Protein AF-W4DZ75-F1 (afdb_monomer_lite)

Sequence (236 aa):
MHSAVCGFGALRIWAASAYWSNIREDDCYERIWEEIFNFWRYLNFNGNLNGLPGATTTEAANAPRTMENLGRGVVAVRNGNSVFVSWRFLALDSANIGFNVYRITTDSTASAPSTATDVGYTPIKLNSTVLTEGTNFTDKTADKTKNNTYYVKPVISDQEQEASAVYTLTANSANQPAFVIPLQGNSEVRAVWVGDFDGDHEYDFLLSRNTSTTQQLEAGLESLHIWFPHPPSIYR

Foldseek 3Di:
DDDDDDDDDDDDDDDDDDDDDDDDDDPDDPPVVVVVVVVVVVVPDPDDPDDDPDPPPPPPDPPDDDDFQAFFPWDWAAADLKIKIFTDDDPPDDLQKWKWKKKWWDALPDDDDQAPPDPPTDIDTQDPDTHNPHGMDIGNPDDLQIKIKMWMFMADPNDTDDITGIDIDHRPPDRDPDDDDDDPDDFDWDDWDWDDPPSPNHIWIWTWTDPDVDIDIATDDPDDGDDDDDDDDDDD

pLDDT: mean 73.27, std 27.34, range [21.72, 98.81]

Radius of gyration: 28.61 Å; chains: 1; bounding box: 63×76×79 Å

Structure (mmCIF, N/CA/C/O backbone):
data_AF-W4DZ75-F1
#
_entry.id   AF-W4DZ75-F1
#
loop_
_atom_site.group_PDB
_atom_site.id
_atom_site.type_symbol
_atom_site.label_atom_id
_atom_site.label_alt_id
_atom_site.label_comp_id
_atom_site.label_asym_id
_atom_site.label_entity_id
_atom_site.label_seq_id
_atom_site.pdbx_PDB_ins_code
_atom_site.Cartn_x
_atom_site.Cartn_y
_atom_site.Cartn_z
_atom_site.occupancy
_atom_site.B_iso_or_equiv
_atom_site.auth_seq_id
_atom_site.auth_comp_id
_atom_site.auth_asym_id
_atom_site.auth_atom_id
_atom_site.pdbx_PDB_model_num
ATOM 1 N N . MET A 1 1 ? 24.018 -23.141 -61.629 1.00 36.50 1 MET A N 1
ATOM 2 C CA . MET A 1 1 ? 22.751 -23.718 -62.117 1.00 36.50 1 MET A CA 1
ATOM 3 C C . MET A 1 1 ? 21.686 -23.333 -61.114 1.00 36.50 1 MET A C 1
ATOM 5 O O . MET A 1 1 ? 21.834 -23.638 -59.941 1.00 36.50 1 MET A O 1
ATOM 9 N N . HIS A 1 2 ? 20.745 -22.517 -61.579 1.00 25.14 2 HIS A N 1
ATOM 10 C CA . HIS A 1 2 ? 19.611 -21.976 -60.837 1.00 25.14 2 HIS A CA 1
ATOM 11 C C . HIS A 1 2 ? 18.477 -23.007 -60.747 1.00 25.14 2 HIS A C 1
ATOM 13 O O . HIS A 1 2 ? 18.420 -23.933 -61.554 1.00 25.14 2 HIS A O 1
ATOM 19 N N . SER A 1 3 ? 17.540 -22.698 -59.851 1.00 24.11 3 SER A N 1
ATOM 20 C CA . SER A 1 3 ? 16.152 -23.169 -59.774 1.00 24.11 3 SER A CA 1
ATOM 21 C C . SER A 1 3 ? 15.870 -24.484 -59.053 1.00 24.11 3 SER A C 1
ATOM 23 O O . SER A 1 3 ? 15.992 -25.579 -59.593 1.00 24.11 3 SER A O 1
ATOM 25 N N . ALA A 1 4 ? 15.324 -24.310 -57.850 1.00 35.25 4 ALA A N 1
ATOM 26 C CA . ALA A 1 4 ? 14.287 -25.166 -57.300 1.00 35.25 4 ALA A CA 1
ATOM 27 C C . ALA A 1 4 ? 13.007 -25.078 -58.153 1.00 35.25 4 ALA A C 1
ATOM 29 O O . ALA A 1 4 ? 12.627 -23.985 -58.571 1.00 35.25 4 ALA A O 1
ATOM 30 N N . VAL A 1 5 ? 12.308 -26.201 -58.339 1.00 26.16 5 VAL A N 1
ATOM 31 C CA . VAL A 1 5 ? 10.873 -26.221 -58.658 1.00 26.16 5 VAL A CA 1
ATOM 32 C C . VAL A 1 5 ? 10.230 -27.397 -57.923 1.00 26.16 5 VAL A C 1
ATOM 34 O O . VAL A 1 5 ? 10.635 -28.546 -58.084 1.00 26.16 5 VAL A O 1
ATOM 37 N N . CYS A 1 6 ? 9.234 -27.070 -57.101 1.00 27.61 6 CYS A N 1
ATOM 38 C CA . CYS A 1 6 ? 8.368 -27.987 -56.371 1.00 27.61 6 CYS A CA 1
ATOM 39 C C . CYS A 1 6 ? 7.462 -28.791 -57.318 1.00 27.61 6 CYS A C 1
ATOM 41 O O . CYS A 1 6 ? 6.906 -28.240 -58.267 1.00 27.61 6 CYS A O 1
ATOM 43 N N . GLY A 1 7 ? 7.243 -30.070 -57.003 1.00 24.09 7 GLY A N 1
ATOM 44 C CA . GLY A 1 7 ? 6.302 -30.951 -57.693 1.00 24.09 7 GLY A CA 1
ATOM 45 C C . GLY A 1 7 ? 5.468 -31.762 -56.702 1.00 24.09 7 GLY A C 1
ATOM 46 O O . GLY A 1 7 ? 6.004 -32.503 -55.888 1.00 24.09 7 GLY A O 1
ATOM 47 N N . PHE A 1 8 ? 4.157 -31.556 -56.782 1.00 32.03 8 PHE A N 1
ATOM 48 C CA . PHE A 1 8 ? 3.062 -32.089 -55.975 1.00 32.03 8 PHE A CA 1
ATOM 49 C C . PHE A 1 8 ? 3.030 -33.619 -55.803 1.00 32.03 8 PHE A C 1
ATOM 51 O O . PHE A 1 8 ? 3.195 -34.368 -56.762 1.00 32.03 8 PHE A O 1
ATOM 58 N N . GLY A 1 9 ? 2.643 -34.068 -54.605 1.00 25.16 9 GLY A N 1
ATOM 59 C CA . GLY A 1 9 ? 2.176 -35.431 -54.352 1.00 25.16 9 GLY A CA 1
ATOM 60 C C . GLY A 1 9 ? 1.640 -35.575 -52.930 1.00 25.16 9 GLY A C 1
ATOM 61 O O . GLY A 1 9 ? 2.407 -35.637 -51.976 1.00 25.16 9 GLY A O 1
ATOM 62 N N . ALA A 1 10 ? 0.317 -35.590 -52.778 1.00 31.09 10 ALA A N 1
ATOM 63 C CA . ALA A 1 10 ? -0.339 -35.857 -51.505 1.00 31.09 10 ALA A CA 1
ATOM 64 C C . ALA A 1 10 ? -0.457 -37.371 -51.264 1.00 31.09 10 ALA A C 1
ATOM 66 O O . ALA A 1 10 ? -0.986 -38.084 -52.112 1.00 31.09 10 ALA A O 1
ATOM 67 N N . LEU A 1 11 ? -0.077 -37.837 -50.071 1.00 22.34 11 LEU A N 1
ATOM 68 C CA . LEU A 1 11 ? -0.687 -39.005 -49.434 1.00 22.34 11 LEU A CA 1
ATOM 69 C C . LEU A 1 11 ? -0.717 -38.782 -47.916 1.00 22.34 11 LEU A C 1
ATOM 71 O O . LEU A 1 11 ? 0.212 -38.236 -47.328 1.00 22.34 11 LEU A O 1
ATOM 75 N N . ARG A 1 12 ? -1.850 -39.127 -47.307 1.00 21.95 12 ARG A N 1
ATOM 76 C CA . ARG A 1 12 ? -2.268 -38.772 -45.948 1.00 21.95 12 ARG A CA 1
ATOM 77 C C . ARG A 1 12 ? -2.317 -40.025 -45.050 1.00 21.95 12 ARG A C 1
ATOM 79 O O . ARG A 1 12 ? -2.825 -41.041 -45.507 1.00 21.95 12 ARG A O 1
ATOM 86 N N . ILE A 1 13 ? -1.945 -39.827 -43.769 1.00 24.47 13 ILE A N 1
ATOM 87 C CA . ILE A 1 13 ? -2.265 -40.583 -42.518 1.00 24.47 13 ILE A CA 1
ATOM 88 C C . ILE A 1 13 ? -1.435 -41.865 -42.238 1.00 24.47 13 ILE A C 1
ATOM 90 O O . ILE A 1 13 ? -1.334 -42.694 -43.127 1.00 24.47 13 ILE A O 1
ATOM 94 N N . TRP A 1 14 ? -0.892 -42.185 -41.040 1.00 21.72 14 TRP A N 1
ATOM 95 C CA . TRP A 1 14 ? -0.545 -41.508 -39.757 1.00 21.72 14 TRP A CA 1
ATOM 96 C C . TRP A 1 14 ? 0.418 -42.428 -38.945 1.00 21.72 14 TRP A C 1
ATOM 98 O O . TRP A 1 14 ? 0.378 -43.643 -39.105 1.00 21.72 14 TRP A O 1
ATOM 108 N N . ALA A 1 15 ? 1.127 -41.809 -37.986 1.00 24.19 15 ALA A N 1
ATOM 109 C CA . ALA A 1 15 ? 1.721 -42.328 -36.736 1.00 24.19 15 ALA A CA 1
ATOM 110 C C . ALA A 1 15 ? 3.161 -42.909 -36.691 1.00 24.19 15 ALA A C 1
ATOM 112 O O . ALA A 1 15 ? 3.491 -43.916 -37.303 1.00 24.19 15 ALA A O 1
ATOM 113 N N . ALA A 1 16 ? 3.913 -42.279 -35.770 1.00 26.08 16 ALA A N 1
ATOM 114 C CA . ALA A 1 16 ? 5.094 -42.707 -35.010 1.00 26.08 16 ALA A CA 1
ATOM 115 C C . ALA A 1 16 ? 6.484 -42.697 -35.691 1.00 26.08 16 ALA A C 1
ATOM 117 O O . ALA A 1 16 ? 6.858 -43.620 -36.400 1.00 26.08 16 ALA A O 1
ATOM 118 N N . SER A 1 17 ? 7.252 -41.635 -35.375 1.00 29.06 17 SER A N 1
ATOM 119 C CA . SER A 1 17 ? 8.601 -41.667 -34.755 1.00 29.06 17 SER A CA 1
ATOM 120 C C . SER A 1 17 ? 9.511 -42.848 -35.146 1.00 29.06 17 SER A C 1
ATOM 122 O O . SER A 1 17 ? 9.191 -43.982 -34.822 1.00 29.06 17 SER A O 1
ATOM 124 N N . ALA A 1 18 ? 10.725 -42.708 -35.677 1.00 27.70 18 ALA A N 1
ATOM 125 C CA . ALA A 1 18 ? 11.656 -41.595 -35.848 1.00 27.70 18 ALA A CA 1
ATOM 126 C C . ALA A 1 18 ? 12.780 -42.078 -36.799 1.00 27.70 18 ALA A C 1
ATOM 128 O O . ALA A 1 18 ? 13.020 -43.279 -36.858 1.00 27.70 18 ALA A O 1
ATOM 129 N N . TYR A 1 19 ? 13.463 -41.183 -37.521 1.00 22.30 19 TYR A N 1
ATOM 130 C CA . TYR A 1 19 ? 14.935 -41.049 -37.573 1.00 22.30 19 TYR A CA 1
ATOM 131 C C . TYR A 1 19 ? 15.342 -39.990 -38.615 1.00 22.30 19 TYR A C 1
ATOM 133 O O . TYR A 1 19 ? 14.716 -39.819 -39.658 1.00 22.30 19 TYR A O 1
ATOM 141 N N . TRP A 1 20 ? 16.382 -39.246 -38.257 1.00 26.48 20 TRP A N 1
ATOM 142 C CA . TRP A 1 20 ? 16.913 -38.040 -38.891 1.00 26.48 20 TRP A CA 1
ATOM 143 C C . TRP A 1 20 ? 17.484 -38.234 -40.307 1.00 26.48 20 TRP A C 1
ATOM 145 O O . TRP A 1 20 ? 18.197 -39.203 -40.540 1.00 26.48 20 TRP A O 1
ATOM 155 N N . SER A 1 21 ? 17.325 -37.227 -41.186 1.00 26.86 21 SER A N 1
ATOM 156 C CA . SER A 1 21 ? 18.477 -36.463 -41.718 1.00 26.86 21 SER A CA 1
ATOM 157 C C . SER A 1 21 ? 18.073 -35.248 -42.580 1.00 26.86 21 SER A C 1
ATOM 159 O O . SER A 1 21 ? 17.200 -35.349 -43.439 1.00 26.86 21 SER A O 1
ATOM 161 N N . ASN A 1 22 ? 18.838 -34.164 -42.387 1.00 27.38 22 ASN A N 1
ATOM 162 C CA . ASN A 1 22 ? 19.158 -33.054 -43.300 1.00 27.38 22 ASN A CA 1
ATOM 163 C C . ASN A 1 22 ? 18.249 -31.814 -43.339 1.00 27.38 22 ASN A C 1
ATOM 165 O O . ASN A 1 22 ? 17.483 -31.618 -44.278 1.00 27.38 22 ASN A O 1
ATOM 169 N N . ILE A 1 23 ? 18.506 -30.880 -42.417 1.00 31.75 23 ILE A N 1
ATOM 170 C CA . ILE A 1 23 ? 18.454 -29.440 -42.712 1.00 31.75 23 ILE A CA 1
ATOM 171 C C . ILE A 1 23 ? 19.823 -28.863 -42.343 1.00 31.75 23 ILE A C 1
ATOM 173 O O . ILE A 1 23 ? 20.371 -29.186 -41.292 1.00 31.75 23 ILE A O 1
ATOM 177 N N . ARG A 1 24 ? 20.406 -28.092 -43.262 1.00 37.31 24 ARG A N 1
ATOM 178 C CA . ARG A 1 24 ? 21.630 -27.314 -43.057 1.00 37.31 24 ARG A CA 1
ATOM 179 C C . ARG A 1 24 ? 21.245 -25.837 -42.971 1.00 37.31 24 ARG A C 1
ATOM 181 O O . ARG A 1 24 ? 20.317 -25.441 -43.671 1.00 37.31 24 ARG A O 1
ATOM 188 N N . GLU A 1 25 ? 22.037 -25.112 -42.179 1.00 38.09 25 GLU A N 1
ATOM 189 C CA . GLU A 1 25 ? 21.988 -23.673 -41.861 1.00 38.09 25 GLU A CA 1
ATOM 190 C C . GLU A 1 25 ? 20.893 -23.289 -40.850 1.00 38.09 25 GLU A C 1
ATOM 192 O O . GLU A 1 25 ? 19.767 -22.972 -41.209 1.00 38.09 25 GLU A O 1
ATOM 197 N N . ASP A 1 26 ? 21.196 -23.450 -39.550 1.00 37.72 26 ASP A N 1
ATOM 198 C CA . ASP A 1 26 ? 21.637 -22.344 -38.667 1.00 37.72 26 ASP A CA 1
ATOM 199 C C . ASP A 1 26 ? 21.945 -22.887 -37.247 1.00 37.72 26 ASP A C 1
ATOM 201 O O . ASP A 1 26 ? 21.240 -22.654 -36.265 1.00 37.72 26 ASP A O 1
ATOM 205 N N . ASP A 1 27 ? 23.019 -23.679 -37.147 1.00 44.44 27 ASP A N 1
ATOM 206 C CA . ASP A 1 27 ? 23.473 -24.351 -35.924 1.00 44.44 27 ASP A CA 1
ATOM 207 C C . ASP A 1 27 ? 24.282 -23.410 -35.022 1.00 44.44 27 ASP A C 1
ATOM 209 O O . ASP A 1 27 ? 25.508 -23.412 -35.085 1.00 44.44 27 ASP A O 1
ATOM 213 N N . CYS A 1 28 ? 23.631 -22.629 -34.161 1.00 37.41 28 CYS A N 1
ATOM 214 C CA . CYS A 1 28 ? 24.254 -22.047 -32.963 1.00 37.41 28 CYS A CA 1
ATOM 215 C C . CYS A 1 28 ? 23.171 -21.556 -31.989 1.00 37.41 28 CYS A C 1
ATOM 217 O O . CYS A 1 28 ? 22.961 -20.360 -31.913 1.00 37.41 28 CYS A O 1
ATOM 219 N N . TYR A 1 29 ? 22.465 -22.443 -31.272 1.00 38.59 29 TYR A N 1
ATOM 220 C CA . TYR A 1 29 ? 21.914 -22.143 -29.924 1.00 38.59 29 TYR A CA 1
ATOM 221 C C . TYR A 1 29 ? 21.312 -23.367 -29.195 1.00 38.59 29 TYR A C 1
ATOM 223 O O . TYR A 1 29 ? 21.183 -23.339 -27.976 1.00 38.59 29 TYR A O 1
ATOM 231 N N . GLU A 1 30 ? 21.043 -24.485 -29.878 1.00 40.41 30 GLU A N 1
ATOM 232 C CA . GLU A 1 30 ? 20.364 -25.658 -29.276 1.00 40.41 30 GLU A CA 1
ATOM 233 C C . GLU A 1 30 ? 21.299 -26.786 -28.782 1.00 40.41 30 GLU A C 1
ATOM 235 O O . GLU A 1 30 ? 20.845 -27.815 -28.293 1.00 40.41 30 GLU A O 1
ATOM 240 N N . ARG A 1 31 ? 22.630 -26.625 -28.844 1.00 40.81 31 ARG A N 1
ATOM 241 C CA . ARG A 1 31 ? 23.575 -27.685 -28.414 1.00 40.81 31 ARG A CA 1
ATOM 242 C C . ARG A 1 31 ? 24.031 -27.606 -26.954 1.00 40.81 31 ARG A C 1
ATOM 244 O O . ARG A 1 31 ? 24.661 -28.540 -26.476 1.00 40.81 31 ARG A O 1
ATOM 251 N N . ILE A 1 32 ? 23.723 -26.513 -26.252 1.00 43.50 32 ILE A N 1
ATOM 252 C CA . ILE A 1 32 ? 24.116 -26.310 -24.843 1.00 43.50 32 ILE A CA 1
ATOM 253 C C . ILE A 1 32 ? 23.012 -26.780 -23.877 1.00 43.50 32 ILE A C 1
ATOM 255 O O . ILE A 1 32 ? 23.306 -27.144 -22.741 1.00 43.50 32 ILE A O 1
ATOM 259 N N . TRP A 1 33 ? 21.757 -26.861 -24.328 1.00 42.66 33 TRP A N 1
ATOM 260 C CA . TRP A 1 33 ? 20.629 -27.232 -23.467 1.00 42.66 33 TRP A CA 1
ATOM 261 C C . TRP A 1 33 ? 20.435 -28.747 -23.302 1.00 42.66 33 TRP A C 1
ATOM 263 O O . TRP A 1 33 ? 20.107 -29.200 -22.205 1.00 42.66 33 TRP A O 1
ATOM 273 N N . GLU A 1 34 ? 20.731 -29.549 -24.326 1.00 42.22 34 GLU A N 1
ATOM 274 C CA . GLU A 1 34 ? 20.577 -31.014 -24.277 1.00 42.22 34 GLU A CA 1
ATOM 275 C C . GLU A 1 34 ? 21.645 -31.722 -23.413 1.00 42.22 34 GLU A C 1
ATOM 277 O O . GLU A 1 34 ? 21.351 -32.728 -22.765 1.00 42.22 34 GLU A O 1
ATOM 282 N N . GLU A 1 35 ? 22.875 -31.203 -23.313 1.00 42.25 35 GLU A N 1
ATOM 283 C CA . GLU A 1 35 ? 23.904 -31.830 -22.460 1.00 42.25 35 GLU A CA 1
ATOM 284 C C . GLU A 1 35 ? 23.681 -31.559 -20.964 1.00 42.25 35 GLU A C 1
ATOM 286 O O . GLU A 1 35 ? 23.911 -32.441 -20.134 1.00 42.25 35 GLU A O 1
ATOM 291 N N . ILE A 1 36 ? 23.130 -30.392 -20.609 1.00 50.12 36 ILE A N 1
ATOM 292 C CA . ILE A 1 36 ? 22.774 -30.054 -19.222 1.00 50.12 36 ILE A CA 1
ATOM 293 C C . ILE A 1 36 ? 21.569 -30.886 -18.758 1.00 50.12 36 ILE A C 1
ATOM 295 O O . ILE A 1 36 ? 21.566 -31.397 -17.634 1.00 50.12 36 ILE A O 1
ATOM 299 N N . PHE A 1 37 ? 20.577 -31.092 -19.631 1.00 47.59 37 PHE A N 1
ATOM 300 C CA . PHE A 1 37 ? 19.403 -31.909 -19.309 1.00 47.59 37 PHE A CA 1
ATOM 301 C C . PHE A 1 37 ? 19.766 -33.390 -19.106 1.00 47.59 37 PHE A C 1
ATOM 303 O O . PHE A 1 37 ? 19.276 -34.038 -18.176 1.00 47.59 37 PHE A O 1
ATOM 310 N N . ASN A 1 38 ? 20.677 -33.925 -19.925 1.00 42.25 38 ASN A N 1
ATOM 311 C CA . ASN A 1 38 ? 21.139 -35.309 -19.802 1.00 42.25 38 ASN A CA 1
ATOM 312 C C . ASN A 1 38 ? 22.090 -35.520 -18.610 1.00 42.25 38 ASN A C 1
ATOM 314 O O . ASN A 1 38 ? 22.006 -36.559 -17.950 1.00 42.25 38 ASN A O 1
ATOM 318 N N . PHE A 1 39 ? 22.912 -34.525 -18.252 1.00 45.84 39 PHE A N 1
ATOM 319 C CA . PHE A 1 39 ? 23.736 -34.560 -17.037 1.00 45.84 39 PHE A CA 1
ATOM 320 C C . 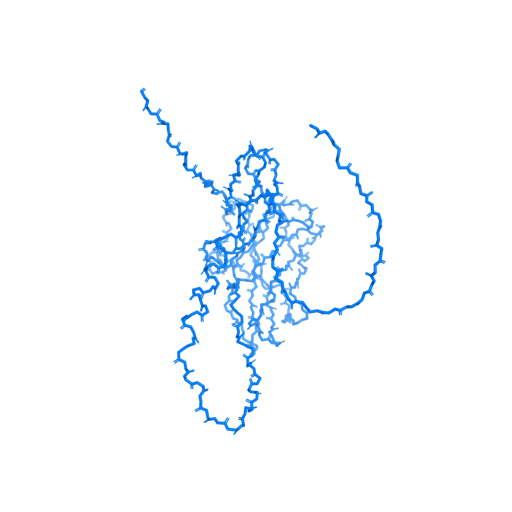PHE A 1 39 ? 22.878 -34.616 -15.759 1.00 45.84 39 PHE A C 1
ATOM 322 O O . PHE A 1 39 ? 23.169 -35.391 -14.846 1.00 45.84 39 PHE A O 1
ATOM 329 N N . TRP A 1 40 ? 21.755 -33.887 -15.722 1.00 41.62 40 TRP A N 1
ATOM 330 C CA . TRP A 1 40 ? 20.813 -33.923 -14.594 1.00 41.62 40 TRP A CA 1
ATOM 331 C C . TRP A 1 40 ? 20.027 -35.241 -14.493 1.00 41.62 40 TRP A C 1
ATOM 333 O O . TRP A 1 40 ? 19.699 -35.701 -13.396 1.00 41.62 40 TRP A O 1
ATOM 343 N N . ARG A 1 41 ? 19.761 -35.898 -15.629 1.00 45.78 41 ARG A N 1
ATOM 344 C CA . ARG A 1 41 ? 19.084 -37.204 -15.679 1.00 45.78 41 ARG A CA 1
ATOM 345 C C . ARG A 1 41 ? 19.981 -38.355 -15.203 1.00 45.78 41 ARG A C 1
ATOM 347 O O . ARG A 1 41 ? 19.470 -39.329 -14.657 1.00 45.78 41 ARG A O 1
ATOM 354 N N . TYR A 1 42 ? 21.301 -38.227 -15.360 1.00 41.44 42 TYR A N 1
ATOM 355 C CA . TYR A 1 42 ? 22.279 -39.255 -14.979 1.00 41.44 42 TYR A CA 1
ATOM 356 C C . TYR A 1 42 ? 22.556 -39.309 -13.463 1.00 41.44 42 TYR A C 1
ATOM 358 O O . TYR A 1 42 ? 22.903 -40.363 -12.938 1.00 41.44 42 TYR A O 1
ATOM 366 N N . LEU A 1 43 ? 22.359 -38.203 -12.733 1.00 42.12 43 LEU A N 1
ATOM 367 C CA . LEU A 1 43 ? 22.627 -38.138 -11.287 1.00 42.12 43 LEU A CA 1
ATOM 368 C C . LEU A 1 43 ? 21.472 -38.644 -10.397 1.00 42.12 43 LEU A C 1
ATOM 370 O O . LEU A 1 43 ? 21.692 -38.878 -9.213 1.00 42.12 43 LEU A O 1
ATOM 374 N N . ASN A 1 44 ? 20.271 -38.875 -10.946 1.00 46.03 44 ASN A N 1
ATOM 375 C CA . ASN A 1 44 ? 19.071 -39.251 -10.174 1.00 46.03 44 ASN A CA 1
ATOM 376 C C . ASN A 1 44 ? 18.565 -40.691 -10.394 1.00 46.03 44 ASN A C 1
ATOM 378 O O . ASN A 1 44 ? 17.470 -41.029 -9.950 1.00 46.03 44 ASN A O 1
ATOM 382 N N . PHE A 1 45 ? 19.335 -41.566 -11.048 1.00 46.66 45 PHE A N 1
ATOM 383 C CA . PHE A 1 45 ? 18.914 -42.951 -11.303 1.00 46.66 45 PHE A CA 1
ATOM 384 C C . PHE A 1 45 ? 20.048 -43.960 -11.068 1.00 46.66 45 PHE A C 1
ATOM 386 O O . PHE A 1 45 ? 20.527 -44.609 -11.986 1.00 46.66 45 PHE A O 1
ATOM 393 N N . ASN A 1 46 ? 20.450 -44.139 -9.807 1.00 47.69 46 ASN A N 1
ATOM 394 C CA . ASN A 1 46 ? 21.234 -45.306 -9.373 1.00 47.69 46 ASN A CA 1
ATOM 395 C C . ASN A 1 46 ? 20.431 -46.168 -8.385 1.00 47.69 46 ASN A C 1
ATOM 397 O O . ASN A 1 46 ? 20.893 -46.504 -7.298 1.00 47.69 46 ASN A O 1
ATOM 401 N N . GLY A 1 47 ? 19.202 -46.521 -8.771 1.00 42.00 47 GLY A N 1
ATOM 402 C CA . GLY A 1 47 ? 18.362 -47.492 -8.072 1.00 42.00 47 GLY A CA 1
ATOM 403 C C . GLY A 1 47 ? 18.047 -48.677 -8.980 1.00 42.00 47 GLY A C 1
ATOM 404 O O . GLY A 1 47 ? 17.337 -48.535 -9.969 1.00 42.00 47 GLY A O 1
ATOM 405 N N . ASN A 1 48 ? 18.601 -49.840 -8.648 1.00 42.19 48 ASN A N 1
ATOM 406 C CA . ASN A 1 48 ? 18.399 -51.128 -9.309 1.00 42.19 48 ASN A CA 1
ATOM 407 C C . ASN A 1 48 ? 16.902 -51.512 -9.344 1.00 42.19 48 ASN A C 1
ATOM 409 O O . ASN A 1 48 ? 16.316 -51.792 -8.301 1.00 42.19 48 ASN A O 1
ATOM 413 N N . LEU A 1 49 ? 16.285 -51.537 -10.530 1.00 48.25 49 LEU A N 1
ATOM 414 C CA . LEU A 1 49 ? 14.891 -51.955 -10.726 1.00 48.25 49 LEU A CA 1
ATOM 415 C C . LEU A 1 49 ? 14.827 -53.391 -11.244 1.00 48.25 49 LEU A C 1
ATOM 417 O O . LEU A 1 49 ? 14.516 -53.627 -12.406 1.00 48.25 49 LEU A O 1
ATOM 421 N N . ASN A 1 50 ? 15.096 -54.360 -10.376 1.00 40.66 50 ASN A N 1
ATOM 422 C CA . ASN A 1 50 ? 14.769 -55.752 -10.658 1.00 40.66 50 ASN A CA 1
ATOM 423 C C . ASN A 1 50 ? 14.044 -56.367 -9.457 1.00 40.66 50 ASN A C 1
ATOM 425 O O . ASN A 1 50 ? 14.672 -56.855 -8.524 1.00 40.66 50 ASN A O 1
ATOM 429 N N . GLY A 1 51 ? 12.707 -56.356 -9.525 1.00 47.56 51 GLY A N 1
ATOM 430 C CA . GLY A 1 51 ? 11.853 -57.312 -8.815 1.00 47.56 51 GLY A CA 1
ATOM 431 C C . GLY A 1 51 ? 11.021 -56.776 -7.650 1.00 47.56 51 GLY A C 1
ATOM 432 O O . GLY A 1 51 ? 11.370 -57.033 -6.509 1.00 47.56 51 GLY A O 1
ATOM 433 N N . LEU A 1 52 ? 9.859 -56.168 -7.930 1.00 37.72 52 LEU A N 1
ATOM 434 C CA . LEU A 1 52 ? 8.692 -56.179 -7.031 1.00 37.72 52 LEU A CA 1
ATOM 435 C C . LEU A 1 52 ? 7.388 -56.138 -7.863 1.00 37.72 52 LEU A C 1
ATOM 437 O O . LEU A 1 52 ? 7.223 -55.222 -8.670 1.00 37.72 52 LEU A O 1
ATOM 441 N N . PRO A 1 53 ? 6.454 -57.100 -7.708 1.00 42.22 53 PRO A N 1
ATOM 442 C CA . PRO A 1 53 ? 5.118 -57.002 -8.282 1.00 42.22 53 PRO A CA 1
ATOM 443 C C . PRO A 1 53 ? 4.251 -56.115 -7.381 1.00 42.22 53 PRO A C 1
ATOM 445 O O . PRO A 1 53 ? 4.120 -56.375 -6.187 1.00 42.22 53 PRO A O 1
ATOM 448 N N . GLY A 1 54 ? 3.657 -55.073 -7.961 1.00 46.47 54 GLY A N 1
ATOM 449 C CA . GLY A 1 54 ? 2.799 -54.127 -7.244 1.00 46.47 54 GLY A CA 1
ATOM 450 C C . GLY A 1 54 ? 3.342 -52.704 -7.278 1.00 46.47 54 GLY A C 1
ATOM 451 O O . GLY A 1 54 ? 3.640 -52.125 -6.239 1.00 46.47 54 GLY A O 1
ATOM 452 N N . ALA A 1 55 ? 3.460 -52.123 -8.474 1.00 43.25 55 ALA A N 1
ATOM 453 C CA . ALA A 1 55 ? 3.601 -50.680 -8.604 1.00 43.25 55 ALA A CA 1
ATOM 454 C C . ALA A 1 55 ? 2.250 -50.038 -8.259 1.00 43.25 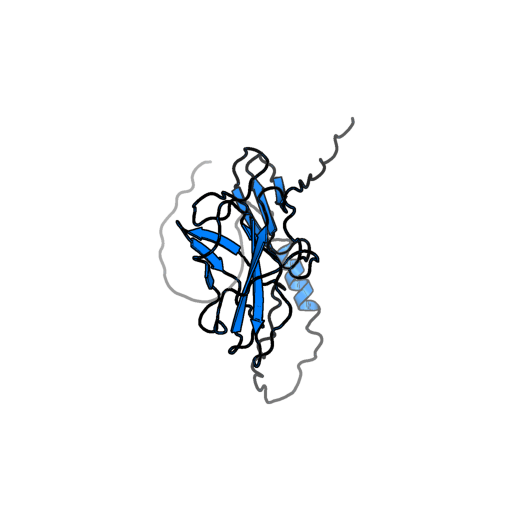55 ALA A C 1
ATOM 456 O O . ALA A 1 55 ? 1.428 -49.772 -9.133 1.00 43.25 55 ALA A O 1
ATOM 457 N N . THR A 1 56 ? 1.995 -49.815 -6.971 1.00 40.88 56 THR A N 1
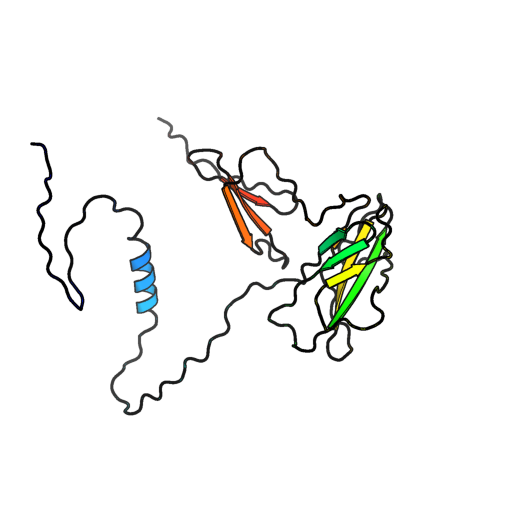ATOM 458 C CA . THR A 1 56 ? 1.103 -48.730 -6.574 1.00 40.88 56 THR A CA 1
ATOM 459 C C . THR A 1 56 ? 1.740 -47.457 -7.103 1.00 40.88 56 THR A C 1
ATOM 461 O O . THR A 1 56 ? 2.819 -47.072 -6.655 1.00 40.88 56 THR A O 1
ATOM 464 N N . THR A 1 57 ? 1.115 -46.837 -8.099 1.00 45.56 57 THR A N 1
ATOM 465 C CA . THR A 1 57 ? 1.405 -45.461 -8.486 1.00 45.56 57 THR A CA 1
ATOM 466 C C . THR A 1 57 ? 1.111 -44.592 -7.274 1.00 45.56 57 THR A C 1
ATOM 468 O O . THR A 1 57 ? -0.031 -44.190 -7.057 1.00 45.56 57 THR A O 1
ATOM 471 N N . THR A 1 58 ? 2.118 -44.362 -6.435 1.00 47.81 58 THR A N 1
ATOM 472 C CA . THR A 1 58 ? 2.088 -43.280 -5.464 1.00 47.81 58 THR A CA 1
ATOM 473 C C . THR A 1 58 ? 1.943 -42.023 -6.303 1.00 47.81 58 THR A C 1
ATOM 475 O O . THR A 1 58 ? 2.870 -41.642 -7.017 1.00 47.81 58 THR A O 1
ATOM 478 N N . GLU A 1 59 ? 0.734 -41.463 -6.318 1.00 54.91 59 GLU A N 1
ATOM 479 C CA . GLU A 1 59 ? 0.466 -40.127 -6.825 1.00 54.91 59 GLU A CA 1
ATOM 480 C C . GLU A 1 59 ? 1.581 -39.236 -6.283 1.00 54.91 59 GLU A C 1
ATOM 482 O O . GLU A 1 59 ? 1.768 -39.154 -5.067 1.00 54.91 59 GLU A O 1
ATOM 487 N N . ALA A 1 60 ? 2.423 -38.707 -7.175 1.00 60.44 60 ALA A N 1
ATOM 488 C CA . ALA A 1 60 ? 3.511 -37.838 -6.770 1.00 60.44 60 ALA A CA 1
ATOM 489 C C . ALA A 1 60 ? 2.863 -36.662 -6.044 1.00 60.44 60 ALA A C 1
ATOM 491 O O . ALA A 1 60 ? 2.243 -35.809 -6.679 1.00 60.44 60 ALA A O 1
ATOM 492 N N . ALA A 1 61 ? 2.941 -36.674 -4.710 1.00 61.66 61 ALA A N 1
ATOM 493 C CA . ALA A 1 61 ? 2.488 -35.576 -3.883 1.00 61.66 61 ALA A CA 1
ATOM 494 C C . ALA A 1 61 ? 3.095 -34.306 -4.480 1.00 61.66 61 ALA A C 1
ATOM 496 O O . ALA A 1 61 ? 4.307 -34.237 -4.692 1.00 61.66 61 ALA A O 1
ATOM 497 N N . ASN A 1 62 ? 2.233 -33.360 -4.843 1.00 73.25 62 ASN A N 1
ATOM 498 C CA . ASN A 1 62 ? 2.623 -32.131 -5.517 1.00 73.25 62 ASN A CA 1
ATOM 499 C C . ASN A 1 62 ? 3.585 -31.386 -4.581 1.00 73.25 62 ASN A C 1
ATOM 501 O O . ASN A 1 62 ? 3.151 -30.801 -3.588 1.00 73.25 62 ASN A O 1
ATOM 505 N N . ALA A 1 63 ? 4.893 -31.496 -4.827 1.00 83.44 63 ALA A N 1
ATOM 506 C CA . ALA A 1 63 ? 5.890 -30.844 -3.995 1.00 83.44 63 ALA A CA 1
ATOM 507 C C . ALA A 1 63 ? 5.614 -29.330 -3.999 1.00 83.44 63 ALA A C 1
ATOM 509 O O . ALA A 1 63 ? 5.252 -28.785 -5.050 1.00 83.44 63 ALA A O 1
ATOM 510 N N . PRO A 1 64 ? 5.743 -28.645 -2.849 1.00 86.38 64 PRO A N 1
ATOM 511 C CA . PRO A 1 64 ? 5.516 -27.211 -2.793 1.00 86.38 64 PRO A CA 1
ATOM 512 C C . PRO A 1 64 ? 6.443 -26.516 -3.790 1.00 86.38 64 PRO A C 1
ATOM 514 O O . PRO A 1 64 ? 7.636 -26.814 -3.866 1.00 86.38 64 PRO A O 1
ATOM 517 N N . ARG A 1 65 ? 5.878 -25.606 -4.586 1.00 90.12 65 ARG A N 1
ATOM 518 C CA . ARG A 1 65 ? 6.662 -24.799 -5.519 1.00 90.12 65 ARG A CA 1
ATOM 519 C C . ARG A 1 65 ? 7.408 -23.730 -4.738 1.00 90.12 65 ARG A C 1
ATOM 521 O O . ARG A 1 65 ? 6.827 -23.097 -3.858 1.00 90.12 65 ARG A O 1
ATOM 528 N N . THR A 1 66 ? 8.667 -23.504 -5.090 1.00 91.81 66 THR A N 1
ATOM 529 C CA . THR A 1 66 ? 9.387 -22.315 -4.638 1.00 91.81 66 THR A CA 1
ATOM 530 C C . THR A 1 66 ? 8.723 -21.089 -5.253 1.00 91.81 66 THR A C 1
ATOM 532 O O . THR A 1 66 ? 8.539 -21.025 -6.467 1.00 91.81 66 THR A O 1
ATOM 535 N N . MET A 1 67 ? 8.345 -20.149 -4.397 1.00 92.81 67 MET A N 1
ATOM 536 C CA . MET A 1 67 ? 7.747 -18.867 -4.753 1.00 92.81 67 MET A CA 1
ATOM 537 C C . MET A 1 67 ? 8.555 -17.760 -4.073 1.00 92.81 67 MET A C 1
ATOM 539 O O . MET A 1 67 ? 9.233 -18.019 -3.077 1.00 92.81 67 MET A O 1
ATOM 543 N N . GLU A 1 68 ? 8.478 -16.545 -4.605 1.00 93.00 68 GLU A N 1
ATOM 544 C CA . GLU A 1 68 ? 9.107 -15.370 -3.998 1.00 93.00 68 GLU A CA 1
ATOM 545 C C . GLU A 1 68 ? 8.519 -15.092 -2.609 1.00 93.00 68 GLU A C 1
ATOM 547 O O . GLU A 1 68 ? 7.315 -15.253 -2.378 1.00 93.00 68 GLU A O 1
ATOM 552 N N . ASN A 1 69 ? 9.379 -14.669 -1.683 1.00 93.69 69 ASN A N 1
ATOM 553 C CA . ASN A 1 69 ? 8.956 -14.221 -0.365 1.00 93.69 69 ASN A CA 1
ATOM 554 C C . ASN A 1 69 ? 8.619 -12.732 -0.435 1.00 93.69 69 ASN A C 1
ATOM 556 O O . ASN A 1 69 ? 9.509 -11.902 -0.324 1.00 93.69 69 ASN A O 1
ATOM 560 N N . LEU A 1 70 ? 7.346 -12.406 -0.651 1.00 94.50 70 LEU A N 1
ATOM 561 C CA . LEU A 1 70 ? 6.910 -11.025 -0.847 1.00 94.50 70 LEU A CA 1
ATOM 562 C C . LEU A 1 70 ? 6.261 -10.433 0.402 1.00 94.50 70 LEU A C 1
ATOM 564 O O . LEU A 1 70 ? 5.494 -11.083 1.116 1.00 94.50 70 LEU A O 1
ATOM 568 N N . GLY A 1 71 ? 6.500 -9.142 0.589 1.00 95.00 71 GLY A N 1
ATOM 569 C CA . GLY A 1 71 ? 5.814 -8.275 1.519 1.00 95.00 71 GLY A CA 1
ATOM 570 C C . GLY A 1 71 ? 4.405 -7.934 1.043 1.00 95.00 71 GLY A C 1
ATOM 571 O O . GLY A 1 71 ? 3.903 -8.388 0.006 1.00 95.00 71 GLY A O 1
ATOM 572 N N . ARG A 1 72 ? 3.725 -7.092 1.824 1.00 96.00 72 ARG A N 1
ATOM 573 C CA . ARG A 1 72 ? 2.334 -6.724 1.534 1.00 96.00 72 ARG A CA 1
ATOM 574 C C . ARG A 1 72 ? 2.190 -5.805 0.329 1.00 96.00 72 ARG A C 1
ATOM 576 O O . ARG A 1 72 ? 1.072 -5.739 -0.173 1.00 96.00 72 ARG A O 1
ATOM 583 N N . GLY A 1 73 ? 3.242 -5.130 -0.145 1.00 94.62 73 GLY A N 1
ATOM 584 C CA . GLY A 1 73 ? 3.156 -4.266 -1.325 1.00 94.62 73 GLY A CA 1
ATOM 585 C C . GLY A 1 73 ? 2.045 -3.240 -1.203 1.00 94.62 73 GLY A C 1
ATOM 586 O O . GLY A 1 73 ? 1.168 -3.167 -2.066 1.00 94.62 73 GLY A O 1
ATOM 587 N N . VAL A 1 74 ? 2.009 -2.529 -0.074 1.00 96.81 74 VAL A N 1
ATOM 588 C CA . VAL A 1 74 ? 1.006 -1.487 0.142 1.00 96.81 74 VAL A CA 1
ATOM 589 C C . VAL A 1 74 ? 1.245 -0.389 -0.884 1.00 96.81 74 VAL A C 1
ATOM 591 O O . VAL A 1 74 ? 2.356 0.103 -1.023 1.00 96.81 74 VAL A O 1
ATOM 594 N N . VAL A 1 75 ? 0.198 0.012 -1.594 1.00 95.81 75 VAL A N 1
ATOM 595 C CA . VAL A 1 75 ? 0.244 1.129 -2.540 1.00 95.81 75 VAL A CA 1
ATOM 596 C C . VAL A 1 75 ? -0.949 2.029 -2.286 1.00 95.81 75 VAL A C 1
ATOM 598 O O . VAL A 1 75 ? -2.059 1.549 -2.052 1.00 95.81 75 VAL A O 1
ATOM 601 N N . ALA A 1 76 ? -0.724 3.339 -2.358 1.00 96.12 76 ALA A N 1
ATOM 602 C CA . ALA A 1 76 ? -1.765 4.347 -2.259 1.00 96.12 76 ALA A CA 1
ATOM 603 C C . ALA A 1 76 ? -1.731 5.288 -3.471 1.00 96.12 76 ALA A C 1
ATOM 605 O O . ALA A 1 76 ? -0.688 5.839 -3.816 1.00 96.12 76 ALA A O 1
ATOM 606 N N . VAL A 1 77 ? -2.887 5.516 -4.095 1.00 95.25 77 VAL A N 1
ATOM 607 C CA . VAL A 1 77 ? -3.043 6.433 -5.236 1.00 95.25 77 VAL A CA 1
ATOM 608 C C . VAL A 1 77 ? -4.197 7.396 -5.003 1.00 95.25 77 VAL A C 1
ATOM 610 O O . VAL A 1 77 ? -5.182 7.080 -4.330 1.00 95.25 77 VAL A O 1
ATOM 613 N N . ARG A 1 78 ? -4.105 8.598 -5.575 1.00 94.31 78 ARG A N 1
ATOM 614 C CA . ARG A 1 78 ? -5.224 9.542 -5.537 1.00 94.31 78 ARG A CA 1
ATOM 615 C C . ARG A 1 78 ? -6.346 9.066 -6.452 1.00 94.31 78 ARG A C 1
ATOM 617 O O . ARG A 1 78 ? -6.116 8.709 -7.602 1.00 94.31 78 ARG A O 1
ATOM 624 N N . ASN A 1 79 ? -7.567 9.133 -5.937 1.00 91.12 79 ASN A N 1
ATOM 625 C CA . ASN A 1 79 ? -8.793 8.885 -6.678 1.00 91.12 79 ASN A CA 1
ATOM 626 C C . ASN A 1 79 ? -9.775 10.034 -6.405 1.00 91.12 79 ASN A C 1
ATOM 628 O O . ASN A 1 79 ? -10.608 9.989 -5.494 1.00 91.12 79 ASN A O 1
ATOM 632 N N . GLY A 1 80 ? -9.598 11.129 -7.146 1.00 91.06 80 GLY A N 1
ATOM 633 C CA . GLY A 1 80 ? -10.342 12.370 -6.965 1.00 91.06 80 GLY A CA 1
ATOM 634 C C . GLY A 1 80 ? -10.117 12.973 -5.577 1.00 91.06 80 GLY A C 1
ATOM 635 O O . GLY A 1 80 ? -9.023 13.438 -5.241 1.00 91.06 80 GLY A O 1
ATOM 636 N N . ASN A 1 81 ? -11.176 12.967 -4.765 1.00 92.25 81 ASN A N 1
ATOM 637 C CA . ASN A 1 81 ? -11.160 13.506 -3.404 1.00 92.25 81 ASN A CA 1
ATOM 638 C C . ASN A 1 81 ? -10.723 12.486 -2.346 1.00 92.25 81 ASN A C 1
ATOM 640 O O . ASN A 1 81 ? -10.537 12.865 -1.189 1.00 92.25 81 ASN A O 1
ATOM 644 N N . SER A 1 82 ? -10.532 11.226 -2.723 1.00 95.62 82 SER A N 1
ATOM 645 C CA . SER A 1 82 ? -10.138 10.142 -1.825 1.00 95.62 82 SER A CA 1
ATOM 646 C C . SER A 1 82 ? -8.779 9.566 -2.218 1.00 95.62 82 SER A C 1
ATOM 648 O O . SER A 1 82 ? -8.216 9.907 -3.261 1.00 95.62 82 SER A O 1
ATOM 650 N N . VAL A 1 83 ? -8.248 8.701 -1.364 1.00 97.12 83 VAL A N 1
ATOM 651 C CA . VAL A 1 83 ? -7.060 7.893 -1.639 1.00 97.12 83 VAL A CA 1
ATOM 652 C C . VAL A 1 83 ? -7.485 6.431 -1.673 1.00 97.12 83 VAL A C 1
ATOM 654 O O . VAL A 1 83 ? -8.137 5.954 -0.747 1.00 97.12 83 VAL A O 1
ATOM 657 N N . PHE A 1 84 ? -7.162 5.736 -2.758 1.00 97.12 84 PHE A N 1
ATOM 658 C CA . PHE A 1 84 ? -7.348 4.294 -2.870 1.00 97.12 84 PHE A CA 1
ATOM 659 C C . PHE A 1 84 ? -6.069 3.601 -2.413 1.00 97.12 84 PHE A C 1
ATOM 661 O O . PHE A 1 84 ? -4.991 3.934 -2.901 1.00 97.12 84 PHE A O 1
ATOM 668 N N . VAL A 1 85 ? -6.201 2.666 -1.478 1.00 98.12 85 VAL A N 1
ATOM 669 C CA . VAL A 1 85 ? -5.107 1.884 -0.903 1.00 98.12 85 VAL A CA 1
ATOM 670 C C . VAL A 1 85 ? -5.349 0.416 -1.222 1.00 98.12 85 VAL A C 1
ATOM 672 O O . VAL A 1 85 ? -6.464 -0.068 -1.034 1.00 98.12 85 VAL A O 1
ATOM 675 N N . SER A 1 86 ? -4.326 -0.301 -1.672 1.00 97.88 86 SER A N 1
ATOM 676 C CA . SER A 1 86 ? -4.393 -1.744 -1.925 1.00 97.88 86 SER A CA 1
ATOM 677 C C . SER A 1 86 ? -3.119 -2.451 -1.487 1.00 97.88 86 SER A C 1
ATOM 679 O O . SER A 1 86 ? -2.066 -1.824 -1.397 1.00 97.88 86 SER A O 1
ATOM 681 N N . TRP A 1 87 ? -3.224 -3.751 -1.225 1.00 98.19 87 TRP A N 1
ATOM 682 C CA . TRP A 1 87 ? -2.112 -4.610 -0.818 1.00 98.19 87 TRP A CA 1
ATOM 683 C C . TRP A 1 87 ? -2.318 -6.053 -1.299 1.00 98.19 87 TRP A C 1
ATOM 685 O O . TRP A 1 87 ? -3.394 -6.429 -1.778 1.00 98.19 87 TRP A O 1
ATOM 695 N N . ARG A 1 88 ? -1.273 -6.874 -1.173 1.00 97.50 88 ARG A N 1
ATOM 696 C CA . ARG A 1 88 ? -1.265 -8.288 -1.557 1.00 97.50 88 ARG A CA 1
ATOM 697 C C . ARG A 1 88 ? -1.957 -9.161 -0.503 1.00 97.50 88 ARG A C 1
ATOM 699 O O . ARG A 1 88 ? -1.652 -9.085 0.693 1.00 97.50 88 ARG A O 1
ATOM 706 N N . PHE A 1 89 ? -2.833 -10.041 -0.983 1.00 96.50 89 PHE A N 1
ATOM 707 C CA . PHE A 1 89 ? -3.165 -11.296 -0.309 1.00 96.50 89 PHE A CA 1
ATOM 708 C C . PHE A 1 89 ? -2.096 -12.319 -0.705 1.00 96.50 89 PHE A C 1
ATOM 710 O O . PHE A 1 89 ? -1.880 -12.547 -1.896 1.00 96.50 89 PHE A O 1
ATOM 717 N N . LEU A 1 90 ? -1.388 -12.882 0.266 1.00 95.00 90 LEU A N 1
ATOM 718 C CA . LEU A 1 90 ? -0.244 -13.757 0.026 1.00 95.00 90 LEU A CA 1
ATOM 719 C C . LEU A 1 90 ? -0.677 -15.223 -0.003 1.00 95.00 90 LEU A C 1
ATOM 721 O O . LEU A 1 90 ? -1.626 -15.623 0.663 1.00 95.00 90 LEU A O 1
ATOM 725 N N . ALA A 1 91 ? 0.061 -16.056 -0.737 1.00 90.88 91 ALA A N 1
ATOM 726 C CA . ALA A 1 91 ? -0.240 -17.486 -0.842 1.00 90.88 91 ALA A CA 1
ATOM 727 C C . ALA A 1 91 ? -0.173 -18.228 0.508 1.00 90.88 91 ALA A C 1
ATOM 729 O O . ALA A 1 91 ? -0.825 -19.255 0.675 1.00 90.88 91 ALA A O 1
ATOM 730 N N . LEU A 1 92 ? 0.616 -17.712 1.457 1.00 90.88 92 LEU A N 1
ATOM 731 C CA . LEU A 1 92 ? 0.759 -18.259 2.809 1.00 90.88 92 LEU A CA 1
ATOM 732 C C . LEU A 1 92 ? -0.225 -17.651 3.819 1.00 90.88 92 LEU A C 1
ATOM 734 O O . LEU A 1 92 ? -0.167 -17.988 5.002 1.00 90.88 92 LEU A O 1
ATOM 738 N N . ASP A 1 93 ? -1.120 -16.763 3.384 1.00 94.56 93 ASP A N 1
ATOM 739 C CA . ASP A 1 93 ? -2.149 -16.228 4.265 1.00 94.56 93 ASP A CA 1
ATOM 740 C C . ASP A 1 93 ? -3.184 -17.295 4.625 1.00 94.56 93 ASP A C 1
ATOM 742 O O . ASP A 1 93 ? -3.604 -18.116 3.808 1.00 94.56 93 ASP A O 1
ATOM 746 N N . SER A 1 94 ? -3.649 -17.242 5.872 1.00 93.62 94 SER A N 1
ATOM 747 C CA . SER A 1 94 ? -4.817 -18.010 6.292 1.00 93.62 94 SER A CA 1
ATOM 748 C C . SER A 1 94 ? -6.060 -17.547 5.531 1.00 93.62 94 SER A C 1
ATOM 750 O O . SER A 1 94 ? -6.254 -16.353 5.317 1.00 93.62 94 SER A O 1
ATOM 752 N N . ALA A 1 95 ? -6.964 -18.475 5.216 1.00 91.88 95 ALA A N 1
ATOM 753 C CA . ALA A 1 95 ? -8.248 -18.151 4.591 1.00 91.88 95 ALA A CA 1
ATOM 754 C C . ALA A 1 95 ? -9.112 -17.190 5.434 1.00 91.88 95 ALA A C 1
ATOM 756 O O . ALA A 1 95 ? -9.938 -16.473 4.884 1.00 91.88 95 ALA A O 1
ATOM 757 N N . ASN A 1 96 ? -8.900 -17.159 6.755 1.00 92.88 96 ASN A N 1
ATOM 758 C CA . ASN A 1 96 ? -9.627 -16.292 7.688 1.00 92.88 96 ASN A CA 1
ATOM 759 C C . ASN A 1 96 ? -8.811 -15.059 8.110 1.00 92.88 96 ASN A C 1
ATOM 761 O O . ASN A 1 96 ? -9.071 -14.485 9.169 1.00 92.88 96 ASN A O 1
ATOM 765 N N . ILE A 1 97 ? -7.773 -14.692 7.352 1.00 97.88 97 ILE A N 1
ATOM 766 C CA . ILE A 1 97 ? -6.995 -13.490 7.646 1.00 97.88 97 ILE A CA 1
ATOM 767 C C . ILE A 1 97 ? -7.862 -12.244 7.449 1.00 97.88 97 ILE A C 1
ATOM 769 O O . ILE A 1 97 ? -8.661 -12.151 6.519 1.00 97.88 97 ILE A O 1
ATOM 773 N N . GLY A 1 98 ? -7.681 -11.270 8.329 1.00 98.31 98 GLY 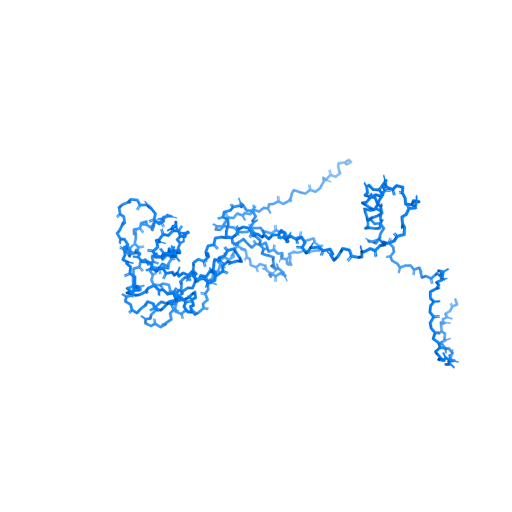A N 1
ATOM 774 C CA . GLY A 1 98 ? -8.228 -9.935 8.168 1.00 98.31 98 GLY A CA 1
ATOM 775 C C . GLY A 1 98 ? -7.131 -8.881 8.098 1.00 98.31 98 GLY A C 1
ATOM 776 O O . GLY A 1 98 ? -5.957 -9.180 8.308 1.00 98.31 98 GLY A O 1
ATOM 777 N N . PHE A 1 99 ? -7.498 -7.631 7.835 1.00 98.69 99 PHE A N 1
ATOM 778 C CA . PHE A 1 99 ? -6.546 -6.522 7.782 1.00 98.69 99 PHE A CA 1
ATOM 779 C C . PHE A 1 99 ? -7.073 -5.273 8.483 1.00 98.69 99 PHE A C 1
ATOM 781 O O . PHE A 1 99 ? -8.254 -4.927 8.393 1.00 98.69 99 PHE A O 1
ATOM 788 N N . ASN A 1 100 ? -6.162 -4.571 9.149 1.00 98.81 100 ASN A N 1
ATOM 789 C CA . ASN A 1 100 ? -6.352 -3.205 9.614 1.00 98.81 100 ASN A CA 1
ATOM 790 C C . ASN A 1 100 ? -5.447 -2.266 8.823 1.00 98.81 100 ASN A C 1
ATOM 792 O O . ASN A 1 100 ? -4.280 -2.577 8.589 1.00 98.81 100 ASN A O 1
ATOM 796 N N . VAL A 1 101 ? -5.986 -1.115 8.430 1.00 98.81 101 VAL A N 1
ATOM 797 C CA . VAL A 1 101 ? -5.285 -0.113 7.625 1.00 98.81 101 VAL A CA 1
ATOM 798 C C . VAL A 1 101 ? -4.972 1.087 8.495 1.00 98.81 101 VAL A C 1
ATOM 800 O O . VAL A 1 101 ? -5.840 1.598 9.210 1.00 98.81 101 VAL A O 1
ATOM 803 N N . TYR A 1 102 ? -3.734 1.550 8.405 1.00 98.81 102 TYR A N 1
ATOM 804 C CA . TYR A 1 102 ? -3.233 2.676 9.169 1.00 98.81 102 TYR A CA 1
ATOM 805 C C . TYR A 1 102 ? -2.737 3.782 8.252 1.00 98.81 102 TYR A C 1
ATOM 807 O O . TYR A 1 102 ? -2.245 3.521 7.154 1.00 98.81 102 TYR A O 1
ATOM 815 N N . ARG A 1 103 ? -2.846 5.022 8.734 1.00 98.75 103 ARG A N 1
ATOM 816 C CA . ARG A 1 103 ? -2.275 6.203 8.089 1.00 98.75 103 ARG A CA 1
ATOM 817 C C . ARG A 1 103 ? -1.488 7.036 9.084 1.00 98.75 103 ARG A C 1
ATOM 819 O O . ARG A 1 103 ? -1.981 7.343 10.164 1.00 98.75 103 ARG A O 1
ATOM 826 N N . ILE A 1 104 ? -0.312 7.479 8.674 1.00 98.62 104 ILE A N 1
ATOM 827 C CA . ILE A 1 104 ? 0.453 8.548 9.312 1.00 98.62 104 ILE A CA 1
ATOM 828 C C . ILE A 1 104 ? 0.389 9.757 8.380 1.00 98.62 104 ILE A C 1
ATOM 830 O O . ILE A 1 104 ? 0.662 9.638 7.187 1.00 98.62 104 ILE A O 1
ATOM 834 N N . THR A 1 105 ? 0.030 10.923 8.911 1.00 98.06 105 THR A N 1
ATOM 835 C CA . THR A 1 105 ? 0.009 12.172 8.140 1.00 98.06 105 THR A CA 1
ATOM 836 C C . THR A 1 105 ? 1.095 13.105 8.658 1.00 98.06 105 THR A C 1
ATOM 838 O O . THR A 1 105 ? 1.128 13.407 9.849 1.00 98.06 105 THR A O 1
ATOM 841 N N . THR A 1 106 ? 1.963 13.577 7.766 1.00 97.81 106 THR A N 1
ATOM 842 C CA . THR A 1 106 ? 3.043 14.524 8.081 1.00 97.81 106 THR A CA 1
ATOM 843 C C . THR A 1 106 ? 2.983 15.725 7.145 1.00 97.81 106 THR A C 1
ATOM 845 O O . THR A 1 106 ? 2.405 15.659 6.057 1.00 97.81 106 THR A O 1
ATOM 848 N N . ASP A 1 107 ? 3.546 16.856 7.567 1.00 97.38 107 ASP A N 1
ATOM 849 C CA . ASP A 1 107 ? 3.633 18.029 6.696 1.00 97.38 107 ASP A CA 1
ATOM 850 C C . ASP A 1 107 ? 4.491 17.731 5.457 1.00 97.38 107 ASP A C 1
ATOM 852 O O . ASP A 1 107 ? 5.387 16.889 5.492 1.00 97.38 107 ASP A O 1
ATOM 856 N N . SER A 1 108 ? 4.227 18.431 4.349 1.00 96.06 108 SER A N 1
ATOM 857 C CA . SER A 1 108 ? 4.842 18.143 3.043 1.00 96.06 108 SER A CA 1
ATOM 858 C C . SER A 1 108 ? 6.372 18.225 3.037 1.00 96.06 108 SER A C 1
ATOM 860 O O . SER A 1 108 ? 7.010 17.614 2.187 1.00 96.06 108 SER A O 1
ATOM 862 N N . THR A 1 109 ? 6.956 18.990 3.961 1.00 95.88 109 THR A N 1
ATOM 863 C CA . THR A 1 109 ? 8.407 19.182 4.106 1.00 95.88 109 THR A CA 1
ATOM 864 C C . THR A 1 109 ? 9.034 18.297 5.182 1.00 95.88 109 THR A C 1
ATOM 866 O O . THR A 1 109 ? 10.249 18.334 5.357 1.00 95.88 109 THR A O 1
ATOM 869 N N . ALA A 1 110 ? 8.231 17.563 5.953 1.00 94.62 110 ALA A N 1
ATOM 870 C CA . ALA A 1 110 ? 8.728 16.680 6.998 1.00 94.62 110 ALA A CA 1
ATOM 871 C C . ALA A 1 110 ? 9.169 15.342 6.399 1.00 94.62 110 ALA A C 1
ATOM 873 O O . ALA A 1 110 ? 8.547 14.840 5.459 1.00 94.62 110 ALA A O 1
ATOM 874 N N . SER A 1 111 ? 10.200 14.735 6.989 1.00 92.69 111 SER A N 1
ATOM 875 C CA . SER A 1 111 ? 10.590 13.366 6.661 1.00 92.69 111 SER A CA 1
ATOM 876 C C . SER A 1 111 ? 9.410 12.421 6.887 1.00 92.69 111 SER A C 1
ATOM 878 O O . SER A 1 111 ? 8.769 12.455 7.945 1.00 92.69 111 SER A O 1
ATOM 880 N N . ALA A 1 112 ? 9.110 11.595 5.888 1.00 92.25 112 ALA A N 1
ATOM 881 C CA . ALA A 1 112 ? 8.155 10.507 6.033 1.00 92.25 112 ALA A CA 1
ATOM 882 C C . ALA A 1 112 ? 8.786 9.362 6.849 1.00 92.25 112 ALA A C 1
ATOM 884 O O . ALA A 1 112 ? 10.005 9.185 6.778 1.00 92.25 112 ALA A O 1
ATOM 885 N N . PRO A 1 113 ? 7.992 8.603 7.624 1.00 95.75 113 PRO A N 1
ATOM 886 C CA . PRO A 1 113 ? 8.487 7.395 8.267 1.00 95.75 113 PRO A CA 1
ATOM 887 C C . PRO A 1 113 ? 8.955 6.396 7.204 1.00 95.75 113 PRO A C 1
ATOM 889 O O . PRO A 1 113 ? 8.289 6.196 6.189 1.00 95.75 113 PRO A O 1
ATOM 892 N N . SER A 1 114 ? 10.096 5.772 7.466 1.00 94.25 114 SER A N 1
ATOM 893 C CA . SER A 1 114 ? 10.664 4.672 6.684 1.00 94.25 114 SER A CA 1
ATOM 894 C C . SER A 1 114 ? 10.085 3.316 7.089 1.00 94.25 114 SER A C 1
ATOM 896 O O . SER A 1 114 ? 10.021 2.400 6.276 1.00 94.25 114 SER A O 1
ATOM 898 N N . THR A 1 115 ? 9.607 3.192 8.331 1.00 95.56 115 THR A N 1
ATOM 899 C CA . THR A 1 115 ? 8.950 1.984 8.840 1.00 95.56 115 THR A CA 1
ATOM 900 C C . THR A 1 115 ? 7.689 2.321 9.630 1.00 95.56 115 THR A C 1
ATOM 902 O O . THR A 1 115 ? 7.522 3.429 10.141 1.00 95.56 115 THR A O 1
ATOM 905 N N . ALA A 1 116 ? 6.795 1.341 9.787 1.00 95.25 116 ALA A N 1
ATOM 906 C CA . ALA A 1 116 ? 5.582 1.497 10.593 1.00 95.25 116 ALA A CA 1
ATOM 907 C C . ALA A 1 116 ? 5.874 1.695 12.097 1.00 95.25 116 ALA A C 1
ATOM 909 O O . ALA A 1 116 ? 4.981 2.081 12.852 1.00 95.25 116 ALA A O 1
ATOM 910 N N . THR A 1 117 ? 7.107 1.417 12.530 1.00 94.94 117 THR A N 1
ATOM 911 C CA . THR A 1 117 ? 7.564 1.486 13.925 1.00 94.94 117 THR A CA 1
ATOM 912 C C . THR A 1 117 ? 8.432 2.706 14.230 1.00 94.94 117 THR A C 1
ATOM 914 O O . THR A 1 117 ? 8.880 2.854 15.368 1.00 94.94 117 THR A O 1
ATOM 917 N N . ASP A 1 118 ? 8.677 3.580 13.249 1.00 96.31 118 ASP A N 1
ATOM 918 C CA . ASP A 1 118 ? 9.501 4.770 13.452 1.00 96.31 118 ASP A CA 1
ATOM 919 C C . ASP A 1 118 ? 8.917 5.671 14.552 1.00 96.31 118 ASP A C 1
ATOM 921 O O . ASP A 1 118 ? 7.719 5.969 14.602 1.00 96.31 118 ASP A O 1
ATOM 925 N N . VAL A 1 119 ? 9.788 6.122 15.454 1.00 94.12 119 VAL A N 1
ATOM 926 C CA . VAL A 1 119 ? 9.404 6.963 16.594 1.00 94.12 119 VAL A CA 1
ATOM 927 C C . VAL A 1 119 ? 9.099 8.397 16.157 1.00 94.12 119 VAL A C 1
ATOM 929 O O . VAL A 1 119 ? 9.692 8.921 15.220 1.00 94.12 119 VAL A O 1
ATOM 932 N N . GLY A 1 120 ? 8.191 9.066 16.873 1.00 93.88 120 GLY A N 1
ATOM 933 C CA . GLY A 1 120 ? 7.803 10.456 16.587 1.00 93.88 120 GLY A CA 1
ATOM 934 C C . GLY A 1 120 ? 6.630 10.604 15.614 1.00 93.88 120 GLY A C 1
ATOM 935 O O . GLY A 1 120 ? 6.167 11.719 15.384 1.00 93.88 120 GLY A O 1
ATOM 936 N N . TYR A 1 121 ? 6.093 9.493 15.110 1.00 96.12 121 TYR A N 1
ATOM 937 C CA . TYR A 1 121 ? 4.897 9.464 14.277 1.00 96.12 121 TYR A CA 1
ATOM 938 C C . TYR A 1 121 ? 3.715 8.862 15.039 1.00 96.12 121 TYR A C 1
ATOM 940 O O . TYR A 1 121 ? 3.869 7.931 15.825 1.00 96.12 121 TYR A O 1
ATOM 948 N N . THR A 1 122 ? 2.514 9.403 14.824 1.00 95.62 122 THR A N 1
ATOM 949 C CA . THR A 1 122 ? 1.279 8.884 15.436 1.00 95.62 122 THR A CA 1
ATOM 950 C C . THR A 1 122 ? 0.342 8.382 14.341 1.00 95.62 122 THR A C 1
ATOM 952 O O . THR A 1 122 ? -0.255 9.201 13.636 1.00 95.62 122 THR A O 1
ATOM 955 N N . PRO A 1 123 ? 0.213 7.058 14.159 1.00 97.44 123 PRO A N 1
ATOM 956 C CA . PRO A 1 123 ? -0.690 6.499 13.169 1.00 97.44 123 PRO A CA 1
ATOM 957 C C . PRO A 1 123 ? -2.146 6.553 13.641 1.00 97.44 123 PRO A C 1
ATOM 959 O O . PRO A 1 123 ? -2.446 6.386 14.823 1.00 97.44 123 PRO A O 1
ATOM 962 N N . ILE A 1 124 ? -3.065 6.709 12.692 1.00 98.12 124 ILE A N 1
ATOM 963 C CA . ILE A 1 124 ? -4.499 6.510 12.900 1.00 98.12 124 ILE A CA 1
ATOM 964 C C . ILE A 1 124 ? -4.945 5.218 12.218 1.00 98.12 124 ILE A C 1
ATOM 966 O O . ILE A 1 124 ? -4.552 4.942 11.086 1.00 98.12 124 ILE A O 1
ATOM 970 N N . LYS A 1 125 ? -5.786 4.432 12.893 1.00 98.62 125 LYS A N 1
ATOM 971 C CA . LYS A 1 125 ? -6.479 3.292 12.282 1.00 98.62 125 LYS A CA 1
ATOM 972 C C . LYS A 1 125 ? -7.683 3.803 11.492 1.00 98.62 125 LYS A C 1
ATOM 974 O O . LYS A 1 125 ? -8.466 4.590 12.020 1.00 98.62 125 LYS A O 1
ATOM 979 N N . LEU A 1 126 ? -7.829 3.370 10.243 1.00 98.69 126 LEU A N 1
ATOM 980 C CA . LEU A 1 126 ? -8.841 3.906 9.324 1.00 98.69 126 LEU A CA 1
ATOM 981 C C . LEU A 1 126 ? -10.152 3.112 9.316 1.00 98.69 126 LEU A C 1
ATOM 983 O O . LEU A 1 126 ? -11.218 3.683 9.094 1.00 98.69 126 LEU A O 1
ATOM 987 N N . ASN A 1 127 ? -10.087 1.800 9.533 1.00 98.12 127 ASN A N 1
ATOM 988 C CA . ASN A 1 127 ? -11.245 0.911 9.536 1.00 98.12 127 ASN A CA 1
ATOM 989 C C . ASN A 1 127 ? -11.725 0.624 10.971 1.00 98.12 127 ASN A C 1
ATOM 991 O O . ASN A 1 127 ? -10.921 0.355 11.863 1.00 98.12 127 ASN A O 1
ATOM 995 N N . SER A 1 128 ? -13.043 0.657 11.198 1.00 96.44 128 SER A N 1
ATOM 996 C CA . SER A 1 128 ? -13.655 0.348 12.502 1.00 96.44 128 SER A CA 1
ATOM 997 C C . SER A 1 128 ? -13.816 -1.154 12.747 1.00 96.44 128 SER A C 1
ATOM 999 O O . SER A 1 128 ? -13.686 -1.609 13.880 1.00 96.44 128 SER A O 1
ATOM 1001 N N . THR A 1 129 ? -14.064 -1.924 11.688 1.00 97.19 129 THR A N 1
ATOM 1002 C CA . THR A 1 129 ? -14.119 -3.391 11.694 1.00 97.19 129 THR A CA 1
ATOM 1003 C C . THR A 1 129 ? -12.964 -3.948 10.878 1.00 97.19 129 THR A C 1
ATOM 1005 O O . THR A 1 129 ? -12.577 -3.347 9.873 1.00 97.19 129 THR A O 1
ATOM 1008 N N . VAL A 1 130 ? -12.417 -5.093 11.290 1.00 98.06 130 VAL A N 1
ATOM 1009 C CA . VAL A 1 130 ? -11.373 -5.802 10.534 1.00 98.06 130 VAL A CA 1
ATOM 1010 C C . VAL A 1 130 ? -11.879 -6.100 9.119 1.00 98.06 130 VAL A C 1
ATOM 1012 O O . VAL A 1 130 ? -13.028 -6.499 8.941 1.00 98.06 130 VAL A O 1
ATOM 1015 N N . LEU A 1 131 ? -11.038 -5.862 8.112 1.00 98.12 131 LEU A N 1
ATOM 1016 C CA . LEU A 1 131 ? -11.383 -6.091 6.709 1.00 98.12 131 LEU A CA 1
ATOM 1017 C C . LEU A 1 131 ? -11.100 -7.550 6.337 1.00 98.12 131 LEU A C 1
ATOM 1019 O O . LEU A 1 131 ? -9.943 -7.956 6.377 1.00 98.12 131 LEU A O 1
ATOM 1023 N N . THR A 1 132 ? -12.132 -8.313 5.972 1.00 96.94 132 THR A N 1
ATOM 1024 C CA . THR A 1 132 ? -12.030 -9.738 5.580 1.00 96.94 132 THR A CA 1
ATOM 1025 C C . THR A 1 132 ? -12.405 -9.999 4.122 1.00 96.94 132 THR A C 1
ATOM 1027 O O . THR A 1 132 ? -11.998 -11.000 3.551 1.00 96.94 132 THR A O 1
ATOM 1030 N N . GLU A 1 133 ? -13.150 -9.086 3.494 1.00 93.69 133 GLU A N 1
ATOM 1031 C CA . GLU A 1 133 ? -13.734 -9.293 2.157 1.00 93.69 133 GLU A CA 1
ATOM 1032 C C . GLU A 1 133 ? -12.839 -8.811 1.005 1.00 93.69 133 GLU A C 1
ATOM 1034 O O . GLU A 1 133 ? -13.183 -8.961 -0.167 1.00 93.69 133 GLU A O 1
ATOM 1039 N N . GLY A 1 134 ? -11.704 -8.179 1.306 1.00 93.44 134 GLY A N 1
ATOM 1040 C CA . GLY A 1 134 ? -10.818 -7.658 0.275 1.00 93.44 134 GLY A CA 1
ATOM 1041 C C . GLY A 1 134 ? -9.535 -7.041 0.811 1.00 93.44 134 GLY A C 1
ATOM 1042 O O . GLY A 1 134 ? -9.412 -6.722 1.993 1.00 93.44 134 GLY A O 1
ATOM 1043 N N . THR A 1 135 ? -8.583 -6.841 -0.098 1.00 97.62 135 THR A N 1
ATOM 1044 C CA . THR A 1 135 ? -7.266 -6.253 0.182 1.00 97.62 135 THR A CA 1
ATOM 1045 C C . THR A 1 135 ? -7.137 -4.836 -0.368 1.00 97.62 135 THR A C 1
ATOM 1047 O O . THR A 1 135 ? -6.147 -4.457 -0.998 1.00 97.62 135 THR A O 1
ATOM 1050 N N . ASN A 1 136 ? -8.191 -4.046 -0.170 1.00 98.12 136 ASN A N 1
ATOM 1051 C CA . ASN A 1 136 ? -8.200 -2.634 -0.510 1.00 98.12 136 ASN A CA 1
ATOM 1052 C C . ASN A 1 136 ? -9.029 -1.810 0.481 1.00 98.12 136 ASN A C 1
ATOM 1054 O O . ASN A 1 136 ? -9.843 -2.333 1.242 1.00 98.12 136 ASN A O 1
ATOM 1058 N N . PHE A 1 137 ? -8.799 -0.500 0.469 1.00 98.25 137 PHE A N 1
ATOM 1059 C CA . PHE A 1 137 ? -9.510 0.467 1.289 1.00 98.25 137 PHE A CA 1
ATOM 1060 C C . PHE A 1 137 ? -9.559 1.830 0.592 1.00 98.25 137 PHE A C 1
ATOM 1062 O O . PHE A 1 137 ? -8.611 2.238 -0.075 1.00 98.25 137 PHE A O 1
ATOM 1069 N N . THR A 1 138 ? -10.660 2.566 0.755 1.00 97.75 138 THR A N 1
ATOM 1070 C CA . THR A 1 138 ? -10.774 3.948 0.261 1.00 97.75 138 THR A CA 1
ATOM 1071 C C . THR A 1 138 ? -10.762 4.921 1.430 1.00 97.75 138 THR A C 1
ATOM 1073 O O . THR A 1 138 ? -11.757 5.063 2.143 1.00 97.75 138 THR A O 1
ATOM 1076 N N . ASP A 1 139 ? -9.655 5.641 1.591 1.00 98.25 139 ASP A N 1
ATOM 1077 C CA . ASP A 1 139 ? -9.529 6.703 2.578 1.00 98.25 139 ASP A CA 1
ATOM 1078 C C . ASP A 1 139 ? -10.134 8.009 2.048 1.00 98.25 139 ASP A C 1
ATOM 1080 O O . ASP A 1 139 ? -9.589 8.698 1.180 1.00 98.25 139 ASP A O 1
ATOM 1084 N N . LYS A 1 140 ? -11.297 8.363 2.595 1.00 97.81 140 LYS A N 1
ATOM 1085 C CA . LYS A 1 140 ? -12.018 9.601 2.268 1.00 97.81 140 LYS A CA 1
ATOM 1086 C C . LYS A 1 140 ? -11.541 10.809 3.079 1.00 97.81 140 LYS A C 1
ATOM 1088 O O . LYS A 1 140 ? -11.967 11.926 2.802 1.00 97.81 140 LYS A O 1
ATOM 1093 N N . THR A 1 141 ? -10.694 10.590 4.080 1.00 97.69 141 THR A N 1
ATOM 1094 C CA . THR A 1 141 ? -10.327 11.579 5.103 1.00 97.69 141 THR A CA 1
ATOM 1095 C C . THR A 1 141 ? -8.921 12.148 4.922 1.00 97.69 141 THR A C 1
ATOM 1097 O O . THR A 1 141 ? -8.554 13.087 5.624 1.00 97.69 141 THR A O 1
ATOM 1100 N N . ALA A 1 142 ? -8.130 11.598 3.997 1.00 97.56 142 ALA A N 1
ATOM 1101 C CA . ALA A 1 142 ? -6.763 12.042 3.750 1.00 97.56 142 ALA A CA 1
ATOM 1102 C C . ALA A 1 142 ? -6.696 13.493 3.243 1.00 97.56 142 ALA A C 1
ATOM 1104 O O . ALA A 1 142 ? -7.308 13.859 2.223 1.00 97.56 142 ALA A O 1
ATOM 1105 N N . ASP A 1 143 ? -5.879 14.300 3.921 1.00 97.06 143 ASP A N 1
ATOM 1106 C CA . ASP A 1 143 ? -5.463 15.611 3.438 1.00 97.06 143 ASP A CA 1
ATOM 1107 C C . ASP A 1 143 ? -4.370 15.436 2.382 1.00 97.06 143 ASP A C 1
ATOM 1109 O O . ASP A 1 143 ? -3.222 15.116 2.680 1.00 97.06 143 ASP A O 1
ATOM 1113 N N . LYS A 1 144 ? -4.743 15.651 1.121 1.00 96.00 144 LYS A N 1
ATOM 1114 C CA . LYS A 1 144 ? -3.882 15.425 -0.047 1.00 96.00 144 LYS A CA 1
ATOM 1115 C C . LYS A 1 144 ? -2.823 16.518 -0.218 1.00 96.00 144 LYS A C 1
ATOM 1117 O O . LYS A 1 144 ? -1.977 16.385 -1.095 1.00 96.00 144 LYS A O 1
ATOM 1122 N N . THR A 1 145 ? -2.871 17.582 0.586 1.00 96.81 145 THR A N 1
ATOM 1123 C CA . THR A 1 145 ? -1.823 18.615 0.639 1.00 96.81 145 THR A CA 1
ATOM 1124 C C . THR A 1 145 ? -0.666 18.224 1.562 1.00 96.81 145 THR A C 1
ATOM 1126 O O . THR A 1 145 ? 0.359 18.901 1.589 1.00 96.81 145 THR A O 1
ATOM 1129 N N . LYS A 1 146 ? -0.811 17.104 2.280 1.00 97.81 146 LYS A N 1
ATOM 1130 C CA . LYS A 1 146 ? 0.162 16.529 3.208 1.00 97.81 146 LYS A CA 1
ATOM 1131 C C . LYS A 1 146 ? 0.682 15.185 2.710 1.00 97.81 146 LYS A C 1
ATOM 1133 O O . LYS A 1 146 ? 0.061 14.542 1.861 1.00 97.81 146 LYS A O 1
ATOM 1138 N N . ASN A 1 147 ? 1.811 14.753 3.263 1.00 97.75 147 ASN A N 1
ATOM 1139 C CA . ASN A 1 147 ? 2.303 13.399 3.052 1.00 97.75 147 ASN A CA 1
ATOM 1140 C C . ASN A 1 147 ? 1.402 12.439 3.834 1.00 97.75 147 ASN A C 1
ATOM 1142 O O . ASN A 1 147 ? 1.119 12.662 5.013 1.00 97.75 147 ASN A O 1
ATOM 1146 N N . ASN A 1 148 ? 0.929 11.384 3.176 1.00 98.19 148 ASN A N 1
ATOM 1147 C CA . ASN A 1 148 ? 0.111 10.352 3.800 1.00 98.19 148 ASN A CA 1
ATOM 1148 C C . ASN A 1 148 ? 0.799 9.006 3.615 1.00 98.19 148 ASN A C 1
ATOM 1150 O O . ASN A 1 148 ? 0.879 8.492 2.501 1.00 98.19 148 ASN A O 1
ATOM 1154 N N . THR A 1 149 ? 1.289 8.454 4.717 1.00 98.56 149 THR A N 1
ATOM 1155 C CA . THR A 1 149 ? 2.005 7.182 4.745 1.00 98.56 149 THR A CA 1
ATOM 1156 C C . THR A 1 149 ? 1.074 6.089 5.228 1.00 98.56 149 THR A C 1
ATOM 1158 O O . THR A 1 149 ? 0.479 6.227 6.296 1.00 98.56 149 THR A O 1
ATOM 1161 N N . TYR A 1 150 ? 0.928 5.025 4.450 1.00 98.69 150 TYR A N 1
ATOM 1162 C CA . TYR A 1 150 ? 0.013 3.924 4.718 1.00 98.69 150 TYR A CA 1
ATOM 1163 C C . TYR A 1 150 ? 0.774 2.639 4.993 1.00 98.69 150 TYR A C 1
ATOM 1165 O O . TYR A 1 150 ? 1.808 2.375 4.387 1.00 98.69 150 TYR A O 1
ATOM 1173 N N . TYR A 1 151 ? 0.220 1.822 5.876 1.00 98.75 151 TYR A N 1
ATOM 1174 C CA . TYR A 1 151 ? 0.635 0.441 6.083 1.00 98.75 151 TYR A CA 1
ATOM 1175 C C . TYR A 1 151 ? -0.563 -0.378 6.554 1.00 98.75 151 TYR A C 1
ATOM 1177 O O . TYR A 1 151 ? -1.592 0.169 6.973 1.00 98.75 151 TYR A O 1
ATOM 1185 N N . VAL A 1 152 ? -0.433 -1.698 6.486 1.00 98.69 152 VAL A N 1
ATOM 1186 C CA . VAL A 1 152 ? -1.459 -2.625 6.957 1.00 98.69 152 VAL A CA 1
ATOM 1187 C C . VAL A 1 152 ? -0.906 -3.535 8.035 1.00 98.69 152 VAL A C 1
ATOM 1189 O O . VAL A 1 152 ? 0.276 -3.873 8.044 1.00 98.69 152 VAL A O 1
ATOM 1192 N N . LYS A 1 153 ? -1.781 -3.955 8.940 1.00 98.62 153 LYS A N 1
ATOM 1193 C CA . LYS A 1 153 ? -1.514 -5.044 9.871 1.00 98.62 153 LYS A CA 1
ATOM 1194 C C . LYS A 1 153 ? -2.455 -6.199 9.561 1.00 98.62 153 LYS A C 1
ATOM 1196 O O . LYS A 1 153 ? -3.673 -5.987 9.596 1.00 98.62 153 LYS A O 1
ATOM 1201 N N . PRO A 1 154 ? -1.933 -7.395 9.254 1.00 98.25 154 PRO A N 1
ATOM 1202 C CA . PRO A 1 154 ? -2.756 -8.587 9.198 1.00 98.25 154 PRO A CA 1
ATOM 1203 C C . PRO A 1 154 ? -3.361 -8.878 10.572 1.00 98.25 154 PRO A C 1
ATOM 1205 O O . PRO A 1 154 ? -2.796 -8.527 11.606 1.00 98.25 154 PRO A O 1
ATOM 1208 N N . VAL A 1 155 ? -4.511 -9.533 10.585 1.00 98.44 155 VAL A N 1
ATOM 1209 C CA . VAL A 1 155 ? -5.231 -9.938 11.788 1.00 98.44 155 VAL A CA 1
ATOM 1210 C C . VAL A 1 155 ? -5.524 -11.423 11.668 1.00 98.44 155 VAL A C 1
ATOM 1212 O O . VAL A 1 155 ? -6.152 -11.857 10.705 1.00 98.44 155 VAL A O 1
ATOM 1215 N N . ILE A 1 156 ? -5.062 -12.203 12.639 1.00 96.88 156 ILE A N 1
ATOM 1216 C CA . ILE A 1 156 ? -5.282 -13.649 12.706 1.00 96.88 156 ILE A CA 1
ATOM 1217 C C . ILE A 1 156 ? -5.812 -13.950 14.101 1.00 96.88 156 ILE A C 1
ATOM 1219 O O . ILE A 1 156 ? -5.197 -13.553 15.088 1.00 96.88 156 ILE A O 1
ATOM 1223 N N . SER A 1 157 ? -6.961 -14.626 14.184 1.00 94.06 157 SER A N 1
ATOM 1224 C CA . SER A 1 157 ? -7.620 -14.950 15.460 1.00 94.06 157 SER A CA 1
ATOM 1225 C C . SER A 1 157 ? -7.785 -13.721 16.368 1.00 94.06 157 SER A C 1
ATOM 1227 O O . SER A 1 157 ? -7.416 -13.748 17.541 1.00 94.06 157 SER A O 1
ATOM 1229 N N . ASP A 1 158 ? -8.273 -12.619 15.788 1.00 93.50 158 ASP A N 1
ATOM 1230 C CA . ASP A 1 158 ? -8.483 -11.318 16.444 1.00 93.50 158 ASP A CA 1
ATOM 1231 C C . ASP A 1 158 ? -7.222 -10.647 17.022 1.00 93.50 158 ASP A C 1
ATOM 1233 O O . ASP A 1 158 ? -7.322 -9.662 17.754 1.00 93.50 158 ASP A O 1
ATOM 1237 N N . GLN A 1 159 ? -6.028 -11.131 16.672 1.00 97.12 159 GLN A N 1
ATOM 1238 C CA . GLN A 1 159 ? -4.754 -10.529 17.061 1.00 97.12 159 GLN A CA 1
ATOM 1239 C C . GLN A 1 159 ? -4.078 -9.869 15.863 1.00 97.12 159 GLN A C 1
ATOM 1241 O O . GLN A 1 159 ? -3.917 -10.488 14.806 1.00 97.12 159 GLN A O 1
ATOM 1246 N N . GLU A 1 160 ? -3.652 -8.617 16.033 1.00 97.81 160 GLU A N 1
ATOM 1247 C CA . GLU A 1 160 ? -2.819 -7.942 15.038 1.00 97.81 160 GLU A CA 1
ATOM 1248 C C . GLU A 1 160 ? -1.443 -8.594 14.958 1.00 97.81 160 GLU A C 1
ATOM 1250 O O . GLU A 1 160 ? -0.814 -8.879 15.974 1.00 97.81 160 GLU A O 1
ATOM 1255 N N . GLN A 1 161 ? -0.990 -8.803 13.731 1.00 97.44 161 GLN A N 1
ATOM 1256 C CA . GLN A 1 161 ? 0.336 -9.304 13.412 1.00 97.44 161 GLN A CA 1
ATOM 1257 C C . GLN A 1 161 ? 1.288 -8.133 13.128 1.00 97.44 161 GLN A C 1
ATOM 1259 O O . GLN A 1 161 ? 0.904 -6.957 13.198 1.00 97.44 161 GLN A O 1
ATOM 1264 N N . GLU A 1 162 ? 2.528 -8.471 12.783 1.00 96.38 162 GLU A N 1
ATOM 1265 C CA . GLU A 1 162 ? 3.534 -7.501 12.355 1.00 96.38 162 GLU A CA 1
ATOM 1266 C C . GLU A 1 162 ? 3.021 -6.602 11.223 1.00 96.38 162 GLU A C 1
ATOM 1268 O O . GLU A 1 162 ? 2.285 -7.028 10.326 1.00 96.38 162 GLU A O 1
ATOM 1273 N N . ALA A 1 163 ? 3.399 -5.327 11.295 1.00 97.88 163 ALA A N 1
ATOM 1274 C CA . ALA A 1 163 ? 3.031 -4.351 10.283 1.00 97.88 163 ALA A CA 1
ATOM 1275 C C . ALA A 1 163 ? 3.760 -4.628 8.966 1.00 97.88 163 ALA A C 1
ATOM 1277 O O . ALA A 1 163 ? 4.896 -5.097 8.944 1.00 97.88 163 ALA A O 1
ATOM 1278 N N . SER A 1 164 ? 3.108 -4.297 7.855 1.00 97.81 164 SER A N 1
ATOM 1279 C CA . SER A 1 164 ? 3.769 -4.259 6.558 1.00 97.81 164 SER A CA 1
ATOM 1280 C C . SER A 1 164 ? 4.840 -3.169 6.490 1.00 97.81 164 SER A C 1
ATOM 1282 O O . SER A 1 164 ? 4.836 -2.221 7.281 1.00 97.81 164 SER A O 1
ATOM 1284 N N . ALA A 1 165 ? 5.662 -3.231 5.439 1.00 96.25 165 ALA A N 1
ATOM 1285 C CA . ALA A 1 165 ? 6.350 -2.053 4.928 1.00 96.25 165 ALA A CA 1
ATOM 1286 C C . ALA A 1 165 ? 5.352 -0.913 4.647 1.00 96.25 165 ALA A C 1
ATOM 1288 O O . ALA A 1 165 ? 4.147 -1.133 4.445 1.00 96.25 165 ALA A O 1
ATOM 1289 N N . VAL A 1 166 ? 5.862 0.314 4.688 1.00 97.19 166 VAL A N 1
ATOM 1290 C CA . VAL A 1 166 ? 5.069 1.530 4.517 1.00 97.19 166 VAL A CA 1
ATOM 1291 C C . VAL A 1 166 ? 5.100 2.007 3.070 1.00 97.19 166 VAL A C 1
ATOM 1293 O O . VAL A 1 166 ? 6.072 1.795 2.355 1.00 97.19 166 VAL A O 1
ATOM 1296 N N . TYR A 1 167 ? 4.059 2.727 2.661 1.00 96.44 167 TYR A N 1
ATOM 1297 C CA . TYR A 1 167 ? 4.032 3.448 1.394 1.00 96.44 167 TYR A CA 1
ATOM 1298 C C . TYR A 1 167 ? 3.597 4.890 1.604 1.00 96.44 167 TYR A C 1
ATOM 1300 O O . TYR A 1 167 ? 2.525 5.149 2.158 1.00 96.44 167 TYR A O 1
ATOM 1308 N N . THR A 1 168 ? 4.396 5.836 1.115 1.00 96.81 168 THR A N 1
ATOM 1309 C CA . THR A 1 168 ? 4.108 7.266 1.244 1.00 96.81 168 THR A CA 1
ATOM 1310 C C . THR A 1 168 ? 3.516 7.828 -0.038 1.00 96.81 168 THR A C 1
ATOM 1312 O O . THR A 1 168 ? 4.199 7.988 -1.044 1.00 96.81 168 THR A O 1
ATOM 1315 N N . LEU A 1 169 ? 2.245 8.229 0.024 1.00 96.06 169 LEU A N 1
ATOM 1316 C CA . LEU A 1 169 ? 1.663 9.124 -0.965 1.00 96.06 169 LEU A CA 1
ATOM 1317 C C . LEU A 1 169 ? 2.078 10.557 -0.624 1.00 96.06 169 LEU A C 1
ATOM 1319 O O . LEU A 1 169 ? 1.577 11.150 0.339 1.00 96.06 169 LEU A O 1
ATOM 1323 N N . THR A 1 170 ? 2.998 11.110 -1.410 1.00 95.56 170 THR A N 1
ATOM 1324 C CA . THR A 1 170 ? 3.528 12.455 -1.179 1.00 95.56 170 THR A CA 1
ATOM 1325 C C . THR A 1 170 ? 2.467 13.529 -1.401 1.00 95.56 170 THR A C 1
ATOM 1327 O O . THR A 1 170 ? 1.532 13.384 -2.203 1.00 95.56 170 THR A O 1
ATOM 1330 N N . ALA A 1 171 ? 2.617 14.630 -0.670 1.00 96.31 171 ALA A N 1
ATOM 1331 C CA . ALA A 1 171 ? 1.773 15.806 -0.778 1.00 96.31 171 ALA A CA 1
ATOM 1332 C C . ALA A 1 171 ? 1.606 16.248 -2.236 1.00 96.31 171 ALA A C 1
ATOM 1334 O O . ALA A 1 171 ? 2.564 16.325 -3.001 1.00 96.31 171 ALA A O 1
ATOM 1335 N N . ASN A 1 172 ? 0.375 16.585 -2.611 1.00 94.62 172 ASN A N 1
ATOM 1336 C CA . ASN A 1 172 ? 0.016 17.081 -3.938 1.00 94.62 172 ASN A CA 1
ATOM 1337 C C . ASN A 1 172 ? 0.355 16.126 -5.097 1.00 94.62 172 ASN A C 1
ATOM 1339 O O . ASN A 1 172 ? 0.408 16.573 -6.242 1.00 94.62 172 ASN A O 1
ATOM 1343 N N . SER A 1 173 ? 0.503 14.821 -4.828 1.00 92.19 173 SER A N 1
ATOM 1344 C CA . SER A 1 173 ? 0.624 13.784 -5.863 1.00 92.19 173 SER A CA 1
ATOM 1345 C C . SER A 1 173 ? -0.422 13.954 -6.971 1.00 92.19 173 SER A C 1
ATOM 1347 O O . SER A 1 173 ? -1.531 14.440 -6.722 1.00 92.19 173 SER A O 1
ATOM 1349 N N . ALA A 1 174 ? -0.101 13.547 -8.199 1.00 92.00 174 ALA A N 1
ATOM 1350 C CA . ALA A 1 174 ? -1.025 13.651 -9.325 1.00 92.00 174 ALA A CA 1
ATOM 1351 C C . ALA A 1 174 ? -2.315 12.848 -9.078 1.00 92.00 174 ALA A C 1
ATOM 1353 O O . ALA A 1 174 ? -2.301 11.778 -8.467 1.00 92.00 174 ALA A O 1
ATOM 1354 N N . ASN A 1 175 ? -3.449 13.369 -9.553 1.00 92.38 175 ASN A N 1
ATOM 1355 C CA . ASN A 1 175 ? -4.720 12.652 -9.497 1.00 92.38 175 ASN A CA 1
ATOM 1356 C C . ASN A 1 175 ? -4.821 11.660 -10.661 1.00 92.38 175 ASN A C 1
ATOM 1358 O O . ASN A 1 175 ? -5.427 11.968 -11.685 1.00 92.38 175 ASN A O 1
ATOM 1362 N N . GLN A 1 176 ? -4.194 10.497 -10.504 1.00 86.69 176 GLN A N 1
ATOM 1363 C CA . GLN A 1 176 ? -4.176 9.444 -11.513 1.00 86.69 176 GLN A CA 1
ATOM 1364 C C . GLN A 1 176 ? -4.185 8.056 -10.859 1.00 86.69 176 GLN A C 1
ATOM 1366 O O . GLN A 1 176 ? -3.561 7.874 -9.811 1.00 86.69 176 GLN A O 1
ATOM 1371 N N . PRO A 1 177 ? -4.837 7.060 -11.483 1.00 80.94 177 PRO A N 1
ATOM 1372 C CA . PRO A 1 177 ? -4.887 5.688 -10.984 1.00 80.94 177 PRO A CA 1
ATOM 1373 C C . PRO A 1 177 ? -3.608 4.915 -11.351 1.00 80.94 177 PRO A C 1
ATOM 1375 O O . PRO A 1 177 ? -3.676 3.779 -11.810 1.00 80.94 177 PRO A O 1
ATOM 1378 N N . ALA A 1 178 ? -2.444 5.551 -11.230 1.00 79.88 178 ALA A N 1
ATOM 1379 C CA . ALA A 1 178 ? -1.173 4.983 -11.650 1.00 79.88 178 ALA A CA 1
ATOM 1380 C C . ALA A 1 178 ? -0.039 5.417 -10.723 1.00 79.88 178 ALA A C 1
ATOM 1382 O O . ALA A 1 178 ? 0.040 6.577 -10.309 1.00 79.88 178 ALA A O 1
ATOM 1383 N N . PHE A 1 179 ? 0.860 4.474 -10.459 1.00 77.12 179 PHE A N 1
ATOM 1384 C CA . PHE A 1 179 ? 2.180 4.749 -9.917 1.00 77.12 179 PHE A CA 1
ATOM 1385 C C . PHE A 1 179 ? 3.133 5.045 -11.077 1.00 77.12 179 PHE A C 1
ATOM 1387 O O . PHE A 1 179 ? 3.124 4.338 -12.085 1.00 77.12 179 PHE A O 1
ATOM 1394 N N . VAL A 1 180 ? 3.916 6.117 -10.958 1.00 82.12 180 VAL A N 1
ATOM 1395 C CA . VAL A 1 180 ? 4.849 6.551 -12.003 1.00 82.12 180 VAL A CA 1
ATOM 1396 C C . VA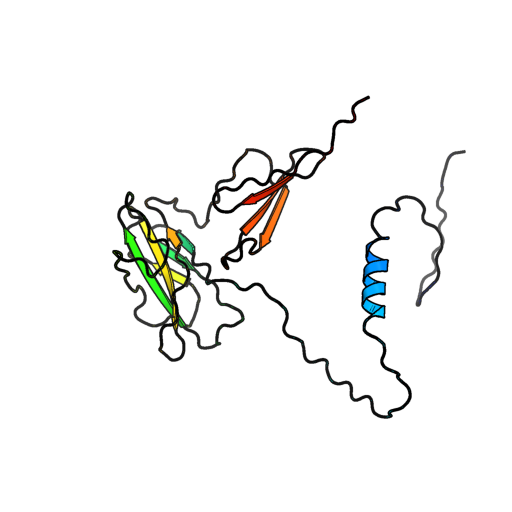L A 1 180 ? 6.260 6.409 -11.472 1.00 82.12 180 VAL A C 1
ATOM 1398 O O . VAL A 1 180 ? 6.638 7.105 -10.534 1.00 82.12 180 VAL A O 1
ATOM 1401 N N . ILE A 1 181 ? 7.032 5.536 -12.112 1.00 82.62 181 ILE A N 1
ATOM 1402 C CA . ILE A 1 181 ? 8.456 5.372 -11.839 1.00 82.62 181 ILE A CA 1
ATOM 1403 C C . ILE A 1 181 ? 9.216 6.300 -12.790 1.00 82.62 181 ILE A C 1
ATOM 1405 O O . ILE A 1 181 ? 9.137 6.108 -14.009 1.00 82.62 181 ILE A O 1
ATOM 1409 N N . PRO A 1 182 ? 9.926 7.320 -12.282 1.00 82.38 182 PRO A N 1
ATOM 1410 C CA . PRO A 1 182 ? 10.770 8.146 -13.126 1.00 82.38 182 PRO A CA 1
ATOM 1411 C C . PRO A 1 182 ? 11.938 7.304 -13.649 1.00 82.38 182 PRO A C 1
ATOM 1413 O O . PRO A 1 182 ? 12.708 6.737 -12.878 1.00 82.38 182 PRO A O 1
ATOM 1416 N N . LEU A 1 183 ? 12.077 7.229 -14.971 1.00 83.75 183 LEU A N 1
ATOM 1417 C CA . LEU A 1 183 ? 13.204 6.556 -15.610 1.00 83.75 183 LEU A CA 1
ATOM 1418 C C . LEU A 1 183 ? 14.335 7.552 -15.853 1.00 83.75 183 LEU A C 1
ATOM 1420 O O . LEU A 1 183 ? 14.101 8.692 -16.255 1.00 83.75 183 LEU A O 1
ATOM 1424 N N . GLN A 1 184 ? 15.572 7.104 -15.653 1.00 81.94 184 GLN A N 1
ATOM 1425 C CA . GLN A 1 184 ? 16.743 7.851 -16.099 1.00 81.94 184 GLN A CA 1
ATOM 1426 C C . GLN A 1 184 ? 16.981 7.564 -17.593 1.00 81.94 184 GLN A C 1
ATOM 1428 O O . GLN A 1 184 ? 16.805 6.437 -18.051 1.00 81.94 184 GLN A O 1
ATOM 1433 N N . GLY A 1 185 ? 17.353 8.584 -18.370 1.00 78.25 185 GLY A N 1
ATOM 1434 C CA . GLY A 1 185 ? 17.607 8.456 -19.810 1.00 78.25 185 GLY A CA 1
ATOM 1435 C C . GLY A 1 185 ? 16.357 8.495 -20.703 1.00 78.25 185 GLY A C 1
ATOM 1436 O O . GLY A 1 185 ? 15.229 8.319 -20.254 1.00 78.25 185 GLY A O 1
ATOM 1437 N N . ASN A 1 186 ? 16.580 8.728 -22.002 1.00 74.31 186 ASN A N 1
ATOM 1438 C CA . ASN A 1 186 ? 15.520 9.005 -22.988 1.00 74.31 186 ASN A CA 1
ATOM 1439 C C . ASN A 1 186 ? 15.360 7.902 -24.051 1.00 74.31 186 ASN A C 1
ATOM 1441 O O . ASN A 1 186 ? 14.684 8.109 -25.057 1.00 74.31 186 ASN A O 1
ATOM 1445 N N . SER A 1 187 ? 16.030 6.762 -23.888 1.00 78.94 187 SER A N 1
ATOM 1446 C CA . SER A 1 187 ? 15.964 5.659 -24.847 1.00 78.94 187 SER A CA 1
ATOM 1447 C C . SER A 1 187 ? 14.722 4.800 -24.636 1.00 78.94 187 SER A C 1
ATOM 1449 O O . SER A 1 187 ? 14.236 4.631 -23.516 1.00 78.94 187 SER A O 1
ATOM 1451 N N . GLU A 1 188 ? 14.227 4.238 -25.736 1.00 83.81 188 GLU A N 1
ATOM 1452 C CA . GLU A 1 188 ? 13.046 3.384 -25.740 1.00 83.81 188 GLU A CA 1
ATOM 1453 C C . GLU A 1 188 ? 13.278 2.114 -24.908 1.00 83.81 188 GLU A C 1
ATOM 1455 O O . GLU A 1 188 ? 14.272 1.395 -25.085 1.00 83.81 188 GLU A O 1
ATOM 1460 N N . VAL A 1 189 ? 12.339 1.841 -24.000 1.00 85.88 189 VAL A N 1
ATOM 1461 C CA . VAL A 1 189 ? 12.292 0.600 -23.225 1.00 85.88 189 VAL A CA 1
ATOM 1462 C C . VAL A 1 189 ? 11.759 -0.506 -24.127 1.00 85.88 189 VAL A C 1
ATOM 1464 O O . VAL A 1 189 ? 10.657 -0.411 -24.659 1.00 85.88 189 VAL A O 1
ATOM 1467 N N . ARG A 1 190 ? 12.543 -1.570 -24.283 1.00 85.81 190 ARG A N 1
ATOM 1468 C CA . ARG A 1 190 ? 12.196 -2.736 -25.097 1.00 85.81 190 ARG A CA 1
ATOM 1469 C C . ARG A 1 190 ? 11.381 -3.754 -24.308 1.00 85.81 190 ARG A C 1
ATOM 1471 O O . ARG A 1 190 ? 10.403 -4.289 -24.817 1.00 85.81 190 ARG A O 1
ATOM 1478 N N . ALA A 1 191 ? 11.831 -4.068 -23.098 1.00 87.25 191 ALA A N 1
ATOM 1479 C CA . ALA A 1 191 ? 11.192 -5.047 -22.229 1.00 87.25 191 ALA A CA 1
ATOM 1480 C C . ALA A 1 191 ? 11.494 -4.744 -20.763 1.00 87.25 191 ALA A C 1
ATOM 1482 O O . ALA A 1 191 ? 12.530 -4.153 -20.448 1.00 87.25 191 ALA A O 1
ATOM 1483 N N . VAL A 1 192 ? 10.583 -5.189 -19.902 1.00 89.69 192 VAL A N 1
ATOM 1484 C CA . VAL A 1 192 ? 10.672 -5.078 -18.448 1.00 89.69 192 VAL A CA 1
ATOM 1485 C C . VAL A 1 192 ? 10.500 -6.470 -17.854 1.00 89.69 192 VAL A C 1
ATOM 1487 O O . VAL A 1 192 ? 9.599 -7.206 -18.259 1.00 89.69 192 VAL A O 1
ATOM 1490 N N . TRP A 1 193 ? 11.348 -6.808 -16.893 1.00 91.56 193 TRP A N 1
ATOM 1491 C CA . TRP A 1 193 ? 11.187 -7.961 -16.016 1.00 91.56 193 TRP A CA 1
ATOM 1492 C C . TRP A 1 193 ? 10.988 -7.476 -14.590 1.00 91.56 193 TRP A C 1
ATOM 1494 O O . TRP A 1 193 ? 11.422 -6.380 -14.236 1.00 91.56 193 TRP A O 1
ATOM 1504 N N . VAL A 1 194 ? 10.323 -8.311 -13.801 1.00 93.19 194 VAL A N 1
ATOM 1505 C CA . VAL A 1 194 ? 10.052 -8.067 -12.387 1.00 93.19 194 VAL A CA 1
ATOM 1506 C C . VAL A 1 194 ? 10.641 -9.193 -11.559 1.00 93.19 194 VAL A C 1
ATOM 1508 O O . VAL A 1 194 ? 10.685 -10.336 -12.020 1.00 93.19 194 VAL A O 1
ATOM 1511 N N . GLY A 1 195 ? 11.084 -8.858 -10.361 1.00 90.62 195 GLY A N 1
ATOM 1512 C CA . GLY A 1 195 ? 11.567 -9.807 -9.369 1.00 90.62 195 GLY A CA 1
ATOM 1513 C C . GLY A 1 195 ? 12.064 -9.059 -8.147 1.00 90.62 195 GLY A C 1
ATOM 1514 O O . GLY A 1 195 ? 12.295 -7.862 -8.230 1.00 90.62 195 GLY A O 1
ATOM 1515 N N . ASP A 1 196 ? 12.190 -9.750 -7.028 1.00 92.81 196 ASP A N 1
ATOM 1516 C CA . ASP A 1 196 ? 12.909 -9.235 -5.860 1.00 92.81 196 ASP A CA 1
ATOM 1517 C C . ASP A 1 196 ? 14.411 -9.519 -6.064 1.00 92.81 196 ASP A C 1
ATOM 1519 O O . ASP A 1 196 ? 14.842 -10.679 -6.044 1.00 92.81 196 ASP A O 1
ATOM 1523 N N . PHE A 1 197 ? 15.195 -8.488 -6.388 1.00 91.88 197 PHE A N 1
ATOM 1524 C CA . PHE A 1 197 ? 16.618 -8.614 -6.715 1.00 91.88 197 PHE A CA 1
ATOM 1525 C C . PHE A 1 197 ? 17.541 -8.242 -5.555 1.00 91.88 197 PHE A C 1
ATOM 1527 O O . PHE A 1 197 ? 18.722 -8.607 -5.607 1.00 91.88 197 PHE A O 1
ATOM 1534 N N . ASP A 1 198 ? 17.043 -7.554 -4.527 1.00 90.56 198 ASP A N 1
ATOM 1535 C CA . ASP A 1 198 ? 17.826 -7.144 -3.358 1.00 90.56 198 ASP A CA 1
ATOM 1536 C C . ASP A 1 198 ? 17.422 -7.844 -2.044 1.00 90.56 198 ASP A C 1
ATOM 1538 O O . ASP A 1 198 ? 18.179 -7.806 -1.068 1.00 90.56 198 ASP A O 1
ATOM 1542 N N . GLY A 1 199 ? 16.316 -8.588 -2.048 1.00 92.12 199 GLY A N 1
ATOM 1543 C CA . GLY A 1 199 ? 15.813 -9.370 -0.926 1.00 92.12 199 GLY A CA 1
ATOM 1544 C C . GLY A 1 199 ? 14.982 -8.563 0.070 1.00 92.12 199 GLY A C 1
ATOM 1545 O O . GLY A 1 199 ? 14.831 -9.012 1.212 1.00 92.12 199 GLY A O 1
ATOM 1546 N N . ASP A 1 200 ? 14.481 -7.384 -0.304 1.00 88.50 200 ASP A N 1
ATOM 1547 C CA . ASP A 1 200 ? 13.653 -6.541 0.563 1.00 88.50 200 ASP A CA 1
ATOM 1548 C C . ASP A 1 200 ? 12.169 -6.960 0.611 1.00 88.50 200 ASP A C 1
ATOM 1550 O O . ASP A 1 200 ? 11.380 -6.409 1.390 1.00 88.50 200 ASP A O 1
ATOM 1554 N N . HIS A 1 201 ? 11.815 -8.008 -0.141 1.00 92.19 201 HIS A N 1
ATOM 1555 C CA . HIS A 1 201 ? 10.472 -8.557 -0.297 1.00 92.19 201 HIS A CA 1
ATOM 1556 C C . HIS A 1 201 ? 9.502 -7.662 -1.088 1.00 92.19 201 HIS A C 1
ATOM 1558 O O . HIS A 1 201 ? 8.290 -7.912 -1.089 1.00 92.19 201 HIS A O 1
ATOM 1564 N N . GLU A 1 202 ? 9.977 -6.635 -1.780 1.00 90.06 202 GLU A N 1
ATOM 1565 C CA . GLU A 1 202 ? 9.216 -5.889 -2.772 1.00 90.06 202 GLU A CA 1
ATOM 1566 C C . GLU A 1 202 ? 9.714 -6.192 -4.191 1.00 90.06 202 GLU A C 1
ATOM 1568 O O . GLU A 1 202 ? 10.657 -6.944 -4.412 1.00 90.06 202 GLU A O 1
ATOM 1573 N N . TYR A 1 203 ? 8.961 -5.729 -5.191 1.00 90.00 203 TYR A N 1
ATOM 1574 C CA . TYR A 1 203 ? 9.329 -5.977 -6.582 1.00 90.00 203 TYR A CA 1
ATOM 1575 C C . TYR A 1 203 ? 10.235 -4.882 -7.121 1.00 90.00 203 TYR A C 1
ATOM 1577 O O . TYR A 1 203 ? 9.857 -3.708 -7.126 1.00 90.00 203 TYR A O 1
ATOM 1585 N N . ASP A 1 204 ? 11.319 -5.322 -7.742 1.00 89.75 204 ASP A N 1
ATOM 1586 C CA . ASP A 1 204 ? 12.204 -4.523 -8.568 1.00 89.75 204 ASP A CA 1
ATOM 1587 C C . ASP A 1 204 ? 11.857 -4.641 -10.043 1.00 89.75 204 ASP A C 1
ATOM 1589 O O . ASP A 1 204 ? 11.174 -5.563 -10.505 1.00 89.75 204 ASP A O 1
ATOM 1593 N N . PHE A 1 205 ? 12.395 -3.698 -10.814 1.00 89.06 205 PHE A N 1
ATOM 1594 C CA . PHE A 1 205 ? 12.258 -3.678 -12.259 1.00 89.06 205 PHE A CA 1
ATOM 1595 C C . PHE A 1 205 ? 13.631 -3.759 -12.921 1.00 89.06 205 PHE A C 1
ATOM 1597 O O . PHE A 1 205 ? 14.514 -2.929 -12.691 1.00 89.06 205 PHE A O 1
ATOM 1604 N N . LEU A 1 206 ? 13.783 -4.737 -13.812 1.00 88.19 206 LEU A N 1
ATOM 1605 C CA . LEU A 1 206 ? 14.896 -4.822 -14.750 1.00 88.19 206 LEU A CA 1
ATOM 1606 C C . LEU A 1 206 ? 14.405 -4.364 -16.119 1.00 88.19 206 LEU A C 1
ATOM 1608 O O . LEU A 1 206 ? 13.485 -4.950 -16.686 1.00 88.19 206 LEU A O 1
ATOM 1612 N N . LEU A 1 207 ? 15.034 -3.336 -16.672 1.00 87.12 207 LEU A N 1
ATOM 1613 C CA . LEU A 1 207 ? 14.691 -2.769 -17.965 1.00 87.12 207 LEU A CA 1
ATOM 1614 C C . LEU A 1 207 ? 15.762 -3.136 -18.991 1.00 87.12 207 LEU A C 1
ATOM 1616 O O . LEU A 1 207 ? 16.961 -3.005 -18.746 1.00 87.12 207 LEU A O 1
ATOM 1620 N N . SER A 1 208 ? 15.325 -3.540 -20.183 1.00 84.44 208 SER A N 1
ATOM 1621 C CA . SER A 1 208 ? 16.183 -3.561 -21.372 1.00 84.44 208 SER A CA 1
ATOM 1622 C C . SER A 1 208 ? 15.788 -2.450 -22.327 1.00 84.44 208 SER A C 1
ATOM 1624 O O . SER A 1 208 ? 14.603 -2.152 -22.496 1.00 84.44 208 SER A O 1
ATOM 1626 N N . ARG A 1 209 ? 16.782 -1.843 -22.977 1.00 83.00 209 ARG A N 1
ATOM 1627 C CA . ARG A 1 209 ? 16.587 -0.691 -23.867 1.00 83.00 209 ARG A CA 1
ATOM 1628 C C . ARG A 1 209 ? 17.165 -0.938 -25.252 1.00 83.00 209 ARG A C 1
ATOM 1630 O O . ARG A 1 209 ? 18.158 -1.650 -25.408 1.00 83.00 209 ARG A O 1
ATOM 1637 N N . ASN A 1 210 ? 16.558 -0.305 -26.251 1.00 70.31 210 ASN A N 1
ATOM 1638 C CA . ASN A 1 210 ? 17.033 -0.306 -27.634 1.00 70.31 210 ASN A CA 1
ATOM 1639 C C . ASN A 1 210 ? 18.060 0.818 -27.829 1.00 70.31 210 ASN A C 1
ATOM 1641 O O . ASN A 1 210 ? 17.747 1.863 -28.391 1.00 70.31 210 ASN A O 1
ATOM 1645 N N . THR A 1 211 ? 19.277 0.648 -27.317 1.00 60.34 211 THR A N 1
ATOM 1646 C CA . THR A 1 211 ? 20.328 1.678 -27.435 1.00 60.34 211 THR A CA 1
ATOM 1647 C C . THR A 1 211 ? 21.379 1.361 -28.503 1.00 60.34 211 THR A C 1
ATOM 1649 O O . THR A 1 211 ? 22.149 2.248 -28.863 1.00 60.34 211 THR A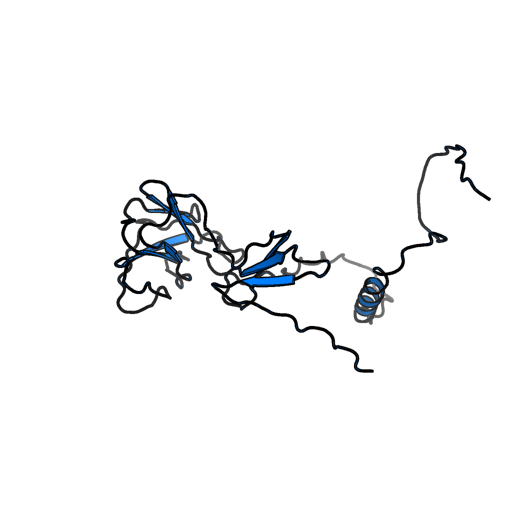 O 1
ATOM 1652 N N . SER A 1 212 ? 21.433 0.121 -29.017 1.00 54.59 212 SER A N 1
ATOM 1653 C CA . SER A 1 212 ? 22.472 -0.380 -29.936 1.00 54.59 212 SER A CA 1
ATOM 1654 C C . SER A 1 212 ? 22.151 -1.816 -30.418 1.00 54.59 212 SER A C 1
ATOM 1656 O O . SER A 1 212 ? 21.224 -2.449 -29.916 1.00 54.59 212 SER A O 1
ATOM 1658 N N . THR A 1 213 ? 22.952 -2.375 -31.338 1.00 53.47 213 THR A N 1
ATOM 1659 C CA . THR A 1 213 ? 23.030 -3.825 -31.641 1.00 53.47 213 THR A CA 1
ATOM 1660 C C . THR A 1 213 ? 23.465 -4.688 -30.445 1.00 53.47 213 THR A C 1
ATOM 1662 O O . THR A 1 213 ? 23.440 -5.913 -30.527 1.00 53.47 213 THR A O 1
ATOM 1665 N N . THR A 1 214 ? 23.871 -4.071 -29.333 1.00 53.41 214 THR A N 1
ATOM 1666 C CA . THR A 1 214 ? 24.181 -4.717 -28.049 1.00 53.41 214 THR A CA 1
ATOM 1667 C C . THR A 1 214 ? 23.117 -4.388 -27.006 1.00 53.41 214 THR A C 1
ATOM 1669 O O . THR A 1 214 ? 22.802 -3.217 -26.796 1.00 53.41 214 THR A O 1
ATOM 1672 N N . GLN A 1 215 ? 22.606 -5.412 -26.320 1.00 47.69 215 GLN A N 1
ATOM 1673 C CA . GLN A 1 215 ? 21.630 -5.266 -25.239 1.00 47.69 215 GLN A CA 1
ATOM 1674 C C . GLN A 1 215 ? 22.250 -4.535 -24.039 1.00 47.69 215 GLN A C 1
ATOM 1676 O O . GLN A 1 215 ? 23.299 -4.940 -23.541 1.00 47.69 215 GLN A O 1
ATOM 1681 N N . GLN A 1 216 ? 21.586 -3.482 -23.562 1.00 56.41 216 GLN A N 1
ATOM 1682 C CA . GLN A 1 216 ? 21.881 -2.848 -22.276 1.00 56.41 216 GLN A CA 1
ATOM 1683 C C . GLN A 1 216 ? 20.792 -3.220 -21.267 1.00 56.41 216 GLN A C 1
ATOM 1685 O O . GLN A 1 216 ? 19.607 -3.236 -21.615 1.00 56.41 216 GLN A O 1
ATOM 1690 N N . LEU A 1 217 ? 21.214 -3.554 -20.046 1.00 53.03 217 LEU A N 1
ATOM 1691 C CA . LEU A 1 217 ? 20.357 -3.909 -18.918 1.00 53.03 217 LEU A CA 1
ATOM 1692 C C . LEU A 1 217 ? 20.543 -2.862 -17.817 1.00 53.03 217 LEU A C 1
ATOM 1694 O O . LEU A 1 217 ? 21.671 -2.608 -17.402 1.00 53.03 217 LEU A O 1
ATOM 1698 N N . GLU A 1 218 ? 19.445 -2.281 -17.350 1.00 57.81 218 GLU A N 1
ATOM 1699 C CA . GLU A 1 218 ? 19.405 -1.374 -16.202 1.00 57.81 218 GLU A CA 1
ATOM 1700 C C . GLU A 1 218 ? 18.480 -1.984 -15.145 1.00 57.81 218 GLU A C 1
ATOM 1702 O O . GLU A 1 218 ? 17.340 -2.321 -15.457 1.00 57.81 218 GLU A O 1
ATOM 1707 N N . ALA A 1 219 ? 18.954 -2.140 -13.909 1.00 47.38 219 ALA A N 1
ATOM 1708 C CA . ALA A 1 219 ? 18.122 -2.531 -12.769 1.00 47.38 219 ALA A CA 1
ATOM 1709 C C . ALA A 1 219 ? 17.838 -1.285 -11.929 1.00 47.38 219 ALA A C 1
ATOM 1711 O O . ALA A 1 219 ? 18.770 -0.537 -11.653 1.00 47.38 219 ALA A O 1
ATOM 1712 N N . GLY A 1 220 ? 16.584 -1.036 -11.553 1.00 46.31 220 GLY A N 1
ATOM 1713 C CA . GLY A 1 220 ? 16.205 0.169 -10.817 1.00 46.31 220 GLY A CA 1
ATOM 1714 C C . GLY A 1 220 ? 15.533 -0.121 -9.478 1.00 46.31 220 GLY A C 1
ATOM 1715 O O . GLY A 1 220 ? 14.473 -0.732 -9.460 1.00 46.31 220 GLY A O 1
ATOM 1716 N N . LEU A 1 221 ? 16.109 0.445 -8.414 1.00 53.47 221 LEU A N 1
ATOM 1717 C CA . LEU A 1 221 ? 15.496 0.776 -7.122 1.00 53.47 221 LEU A CA 1
ATOM 1718 C C . LEU A 1 221 ? 15.861 2.230 -6.841 1.00 53.47 221 LEU A C 1
ATOM 1720 O O . LEU A 1 221 ? 17.050 2.521 -6.788 1.00 53.47 221 LEU A O 1
ATOM 1724 N N . GLU A 1 222 ? 14.889 3.148 -6.802 1.00 41.41 222 GLU A N 1
ATOM 1725 C CA . GLU A 1 222 ? 15.068 4.605 -6.590 1.00 41.41 222 GLU A CA 1
ATOM 1726 C C . GLU A 1 222 ? 16.403 5.252 -7.071 1.00 41.41 222 GLU A C 1
ATOM 1728 O O . GLU A 1 222 ? 16.839 6.262 -6.528 1.00 41.41 222 GLU A O 1
ATOM 1733 N N . SER A 1 223 ? 16.986 4.787 -8.187 1.00 38.91 223 SER A N 1
ATOM 1734 C CA . SER A 1 223 ? 18.327 5.101 -8.741 1.00 38.91 223 SER A CA 1
ATOM 1735 C C . SER A 1 223 ? 19.457 4.125 -8.357 1.00 38.91 223 SER A C 1
ATOM 1737 O O . SER A 1 223 ? 20.240 4.380 -7.445 1.00 38.91 223 SER A O 1
ATOM 1739 N N . LEU A 1 224 ? 19.685 3.112 -9.200 1.00 32.34 224 LEU A N 1
ATOM 1740 C CA . LEU A 1 224 ? 21.015 2.528 -9.397 1.00 32.34 224 LEU A CA 1
ATOM 1741 C C . LEU A 1 224 ? 21.225 2.241 -10.891 1.00 32.34 224 LEU A C 1
ATOM 1743 O O . LEU A 1 224 ? 20.338 1.749 -11.572 1.00 32.34 224 LEU A O 1
ATOM 1747 N N . HIS A 1 225 ? 22.388 2.609 -11.425 1.00 31.45 225 HIS A N 1
ATOM 1748 C CA . HIS A 1 225 ? 22.825 2.284 -12.785 1.00 31.45 225 HIS A CA 1
ATOM 1749 C C . HIS A 1 225 ? 23.813 1.117 -12.689 1.00 31.45 225 HIS A C 1
ATOM 1751 O O . HIS A 1 225 ? 24.842 1.255 -12.026 1.00 31.45 225 HIS A O 1
ATOM 1757 N N . ILE A 1 226 ? 23.557 -0.001 -13.374 1.00 31.00 226 ILE A N 1
ATOM 1758 C CA . ILE A 1 226 ? 24.546 -1.080 -13.521 1.00 31.00 226 ILE A CA 1
ATOM 1759 C C . ILE A 1 226 ? 25.192 -0.954 -14.906 1.00 31.00 226 ILE A C 1
ATOM 1761 O O . ILE A 1 226 ? 24.528 -1.064 -15.932 1.00 31.00 226 ILE A O 1
ATOM 1765 N N . TRP A 1 227 ? 26.501 -0.694 -14.930 1.00 24.73 227 TRP A N 1
ATOM 1766 C CA . TRP A 1 227 ? 27.328 -0.635 -16.139 1.00 24.73 227 TRP A CA 1
ATOM 1767 C C . TRP A 1 227 ? 28.019 -1.992 -16.329 1.00 24.73 227 TRP A C 1
ATOM 1769 O O . TRP A 1 227 ? 28.721 -2.445 -15.425 1.00 24.73 227 TRP A O 1
ATOM 1779 N N . PHE A 1 228 ? 27.875 -2.636 -17.490 1.00 30.45 228 PHE A N 1
ATOM 1780 C CA . PHE A 1 228 ? 28.716 -3.789 -17.837 1.00 30.45 228 PHE A CA 1
ATOM 1781 C C . PHE A 1 228 ? 30.002 -3.309 -18.531 1.00 30.45 228 PHE A C 1
ATOM 1783 O O . PHE A 1 228 ? 29.908 -2.572 -19.516 1.00 30.45 228 PHE A O 1
ATOM 1790 N N . PRO A 1 229 ? 31.202 -3.698 -18.053 1.00 33.19 229 PRO A N 1
ATOM 1791 C CA . PRO A 1 229 ? 32.463 -3.275 -18.645 1.00 33.19 229 PRO A CA 1
ATOM 1792 C C . PRO A 1 229 ? 32.693 -3.862 -20.048 1.00 33.19 229 PRO A C 1
ATOM 1794 O O . PRO A 1 229 ? 32.358 -5.006 -20.344 1.00 33.19 229 PRO A O 1
ATOM 1797 N N . HIS A 1 230 ? 33.299 -3.030 -20.894 1.00 28.84 230 HIS A N 1
ATOM 1798 C CA . HIS A 1 230 ? 33.748 -3.281 -22.267 1.00 28.84 230 HIS A CA 1
ATOM 1799 C C . HIS A 1 230 ? 34.698 -4.500 -22.375 1.00 28.84 230 HIS A C 1
ATOM 1801 O O . HIS A 1 230 ? 35.548 -4.660 -21.495 1.00 28.84 230 HIS A O 1
ATOM 1807 N N . PRO A 1 231 ? 34.665 -5.313 -23.453 1.00 32.69 231 PRO A N 1
ATOM 1808 C CA . PRO A 1 231 ? 35.757 -6.234 -23.762 1.00 32.69 231 PRO A CA 1
ATOM 1809 C C . PRO A 1 231 ? 36.941 -5.494 -24.425 1.00 32.69 231 PRO A C 1
ATOM 1811 O O . PRO A 1 231 ? 36.760 -4.420 -24.995 1.00 32.69 231 PRO A O 1
ATOM 1814 N N . PRO A 1 232 ? 38.171 -6.028 -24.327 1.00 37.25 232 PRO A N 1
ATOM 1815 C CA . PRO A 1 232 ? 39.403 -5.247 -24.417 1.00 37.25 232 PRO A CA 1
ATOM 1816 C C . PRO A 1 232 ? 39.770 -4.820 -25.843 1.00 37.25 232 PRO A C 1
ATOM 1818 O O . PRO A 1 232 ? 39.667 -5.590 -26.799 1.00 37.25 232 PRO A O 1
ATOM 1821 N N . SER A 1 233 ? 40.313 -3.607 -25.957 1.00 32.84 233 SER A N 1
ATOM 1822 C CA . SER A 1 233 ? 41.084 -3.147 -27.109 1.00 32.84 233 SER A CA 1
ATOM 1823 C C . SER A 1 233 ? 42.332 -4.020 -27.276 1.00 32.84 233 SER A C 1
ATOM 1825 O O . SER A 1 233 ? 43.201 -4.082 -26.407 1.00 32.84 233 SER A O 1
ATOM 1827 N N . ILE A 1 234 ? 42.420 -4.694 -28.419 1.00 35.72 234 ILE A N 1
ATOM 1828 C CA . ILE A 1 234 ? 43.620 -5.395 -28.873 1.00 35.72 234 ILE A CA 1
ATOM 1829 C C . ILE A 1 234 ? 44.673 -4.331 -29.207 1.00 35.72 234 ILE A C 1
ATOM 1831 O O . ILE A 1 234 ? 44.523 -3.601 -30.186 1.00 35.72 234 ILE A O 1
ATOM 1835 N N . TYR A 1 235 ? 45.739 -4.246 -28.411 1.00 34.62 235 TYR A N 1
ATOM 1836 C CA . TYR A 1 235 ? 46.979 -3.604 -28.843 1.00 34.62 235 TYR A CA 1
ATOM 1837 C C . TYR A 1 235 ? 47.680 -4.521 -29.859 1.00 34.62 235 TYR A C 1
ATOM 1839 O O . TYR A 1 235 ? 47.957 -5.687 -29.566 1.00 34.62 235 TYR A O 1
ATOM 1847 N N . ARG A 1 236 ? 47.961 -3.986 -31.048 1.00 36.59 236 ARG A N 1
ATOM 1848 C CA . ARG A 1 236 ? 49.111 -4.366 -31.876 1.00 36.59 236 ARG A CA 1
ATOM 1849 C C . ARG A 1 236 ? 50.077 -3.195 -31.895 1.00 36.59 236 ARG A C 1
ATOM 1851 O O . ARG A 1 236 ? 49.576 -2.050 -31.908 1.00 36.59 236 ARG A O 1
#

Secondary structure (DSSP, 8-state):
------------------------S--SSSTTHHHHHHHHHHTT--------S---------PPPP--------EEEEETTEEEEE-PPPTTS-TT-EEEEEEEEE-TTSPPPSSTT-TT---EE--SS-B-S-SEEEESS--TTSEEEEEEEEEETTEE-PPPPPEEE-TT--SSSS---PPSSSSPEEEEEEE-SSSSSS-EEEEEE-SSSS-EEEEESSS-PPPPPPPPP---